Protein AF-A0A849SZV5-F1 (afdb_monomer)

Nearest PDB structures (foldseek):
  3vq4-assembly1_A  TM=4.884E-01  e=1.260E-01  Human immunodeficiency virus 1
  5wtq-assembly1_A  TM=7.697E-01  e=1.472E+00  Homo sapiens
  7u32-assembly1_J  TM=3.290E-01  e=1.336E-01  Visna/maedi virus EV1 KV1772
  7u32-assembly1_A  TM=3.537E-01  e=3.830E-01  Visna/maedi virus EV1 KV1772
  7u32-assembly1_F  TM=3.533E-01  e=3.830E-01  Visna/maedi virus EV1 KV1772

Radius of gyration: 22.4 Å; Cα contacts (8 Å, |Δi|>4): 320; chains: 1; bounding box: 58×36×71 Å

Sequence (225 aa):
MTQNLLFKILTGLKVKISVGEISNMILCHERFEEERQNVREAGISRSDFSQIDDTGARLNGKNGYSIAVCNQFFTDYYTSLSKNREAVLRALAGTELKFAINEIALKYVDDKVNNKAIVGELRKLQSNRLYGPDEFTNEILNAPWARGKITSWIKHIKEGCAIGAFRDNFLGVRSKILICDDAPQFKGILEFLGLCLIHEERHYKKLTPSHPDFIKAVADFRETF

Secondary structure (DSSP, 8-state):
--HHHHHHHHHHTT----HHHHHHHHH--GGGHHHHHHHHHHHHHT-SEEEEEEEEEEETTEEEEEEEEE-SS-EEEEEES--SHHHHHHHHHSS---EE-SHHHHHHHHHHH--HHHHHHHHHT-SS-EE-HHHHIIIIITSTTTTTS-HHHHHHHHHHHHHHHHHTTTTS---SEEEE---GGGTTSSSEEEE-HHHHHHHHHT----SHHHHHHHHHHHHH-

Foldseek 3Di:
DDLVVVVVVCVVVVHDDDSVRSVVVVVPCPVCLVVQVVQVQVQQVVDLEKEKDWDWDADPNAIWIWIWIDDPRDIDIDIGSDDALVSVLCNQLSDAQKFALAPQLLVQLCVQVVDCQLSVVSVVVHDPDIGGPVRCCVVPCCPPSNPPDDPSSSVSSRSSRSLVCVAVQVSHRGHQEYEYLPDPSPPPSHNYYHYDPVNVVVVLVPDDDDDPVVVVVSVVVVVVD

Mean predicted aligned error: 5.39 Å

pLDDT: mean 93.6, std 4.79, range [58.78, 98.25]

Solvent-accessible surface area (backbone atoms only — not comparable to full-atom values): 12662 Å² total; per-residue (Å²): 135,55,71,70,56,52,46,53,54,41,48,72,70,68,46,92,75,53,71,68,56,54,49,52,61,67,68,61,45,75,86,45,48,64,58,52,49,52,45,44,48,56,29,35,76,74,32,64,47,34,38,45,52,75,45,83,38,78,54,95,91,37,73,26,31,41,31,41,35,31,53,101,68,33,76,50,78,35,79,34,77,54,96,45,46,66,49,51,51,30,44,68,45,74,50,86,64,43,31,17,41,39,72,62,10,51,51,46,26,41,75,73,54,68,42,70,68,59,46,49,58,52,56,76,62,50,47,94,59,76,29,50,65,65,55,39,42,60,64,51,52,54,25,86,86,43,42,92,51,62,66,68,44,56,50,39,48,54,50,16,17,32,43,21,19,51,69,70,44,75,52,46,80,72,44,47,30,39,27,23,83,77,52,77,59,65,63,84,62,47,87,37,80,43,61,31,69,73,56,50,50,53,55,64,76,66,62,79,61,86,51,70,70,52,40,50,53,53,49,58,54,63,75,77,108

Structure (mmCIF, N/CA/C/O backbone):
data_AF-A0A849SZV5-F1
#
_entry.id   AF-A0A849SZV5-F1
#
loop_
_atom_site.group_PDB
_atom_site.id
_atom_site.type_symbol
_atom_site.label_atom_id
_atom_site.label_alt_id
_atom_site.label_comp_id
_atom_site.label_asym_id
_atom_site.label_entity_id
_atom_site.label_seq_id
_atom_site.pdbx_PDB_ins_code
_atom_site.Cartn_x
_atom_site.Cartn_y
_atom_site.Cartn_z
_atom_site.occupancy
_atom_site.B_iso_or_equiv
_atom_site.auth_seq_id
_atom_site.auth_comp_id
_atom_site.auth_asym_id
_atom_site.auth_atom_id
_atom_site.pdbx_PDB_model_num
ATOM 1 N N . MET A 1 1 ? -19.084 7.475 15.305 1.00 67.12 1 MET A N 1
ATOM 2 C CA . MET A 1 1 ? -19.851 8.030 16.447 1.00 67.12 1 MET A CA 1
ATOM 3 C C . MET A 1 1 ? -18.960 9.025 17.177 1.00 67.12 1 MET A C 1
ATOM 5 O O . MET A 1 1 ? -17.794 8.713 17.360 1.00 67.12 1 MET A O 1
ATOM 9 N N . THR A 1 2 ? -19.434 10.223 17.527 1.00 86.69 2 THR A N 1
ATOM 10 C CA . THR A 1 2 ? -18.581 11.216 18.211 1.00 86.69 2 THR A CA 1
ATOM 11 C C . THR A 1 2 ? -18.520 10.948 19.716 1.00 86.69 2 THR A C 1
ATOM 13 O O . THR A 1 2 ? -19.473 10.430 20.299 1.00 86.69 2 THR A O 1
ATOM 16 N N . GLN A 1 3 ? -17.426 11.348 20.365 1.00 90.75 3 GLN A N 1
ATOM 17 C CA . GLN A 1 3 ? -17.240 11.218 21.816 1.00 90.75 3 GLN A CA 1
ATOM 18 C C . GLN A 1 3 ? -18.372 11.886 22.616 1.00 90.75 3 GLN A C 1
ATOM 20 O O . GLN A 1 3 ? -18.881 11.318 23.578 1.00 90.75 3 GLN A O 1
ATOM 25 N N . ASN A 1 4 ? -18.840 13.054 22.164 1.00 92.38 4 ASN A N 1
ATOM 26 C CA . ASN A 1 4 ? -19.967 13.758 22.780 1.00 92.38 4 ASN A CA 1
ATOM 27 C C . ASN A 1 4 ? -21.289 12.991 22.652 1.00 92.38 4 ASN A C 1
ATOM 29 O O . ASN A 1 4 ? -22.125 13.059 23.551 1.00 92.38 4 ASN A O 1
ATOM 33 N N . LEU A 1 5 ? -21.498 12.268 21.547 1.00 94.69 5 LEU A N 1
ATOM 34 C CA . LEU A 1 5 ? -22.686 11.433 21.382 1.00 94.69 5 LEU A CA 1
ATOM 35 C C . LEU A 1 5 ? -22.635 10.220 22.320 1.00 94.69 5 LEU A C 1
ATOM 37 O O . LEU A 1 5 ? -23.623 9.950 22.996 1.00 94.69 5 LEU A O 1
ATOM 41 N N . LEU A 1 6 ? -21.478 9.559 22.435 1.00 95.50 6 LEU A N 1
ATOM 42 C CA . LEU A 1 6 ? -21.267 8.478 23.407 1.00 95.50 6 LEU A CA 1
ATOM 43 C C . LEU A 1 6 ? -21.522 8.952 24.841 1.00 95.50 6 LEU A C 1
ATOM 45 O O . LEU A 1 6 ? -22.264 8.309 25.577 1.00 95.50 6 LEU A O 1
ATOM 49 N N . PHE A 1 7 ? -20.980 10.113 25.215 1.00 96.69 7 PHE A N 1
ATOM 50 C CA . PHE A 1 7 ? -21.201 10.704 26.533 1.00 96.69 7 PHE A CA 1
ATOM 51 C C . PHE A 1 7 ? -22.690 10.933 26.821 1.00 96.69 7 PHE A C 1
ATOM 53 O O . PHE A 1 7 ? -23.177 10.541 27.882 1.00 96.69 7 PHE A O 1
ATOM 60 N N . LYS A 1 8 ? -23.438 11.503 25.865 1.00 96.88 8 LYS A N 1
ATOM 61 C CA . LYS A 1 8 ? -24.890 11.715 25.992 1.00 96.88 8 LYS A CA 1
ATOM 62 C C . LYS A 1 8 ? -25.656 10.404 26.170 1.00 96.88 8 LYS A C 1
ATOM 64 O O . LYS A 1 8 ? -26.526 10.330 27.031 1.00 96.88 8 LYS A O 1
ATOM 69 N N . ILE A 1 9 ? -25.327 9.375 25.387 1.00 97.06 9 ILE A N 1
ATOM 70 C CA . ILE A 1 9 ? -25.971 8.057 25.489 1.00 97.06 9 ILE A CA 1
ATOM 71 C C . ILE A 1 9 ? -25.707 7.444 26.871 1.00 97.06 9 ILE A C 1
ATOM 73 O O . ILE A 1 9 ? -26.645 7.068 27.568 1.00 97.06 9 ILE A O 1
ATOM 77 N N . LEU A 1 10 ? -24.443 7.393 27.299 1.00 97.00 10 LEU A N 1
ATOM 78 C CA . LEU A 1 10 ? -24.047 6.744 28.552 1.00 97.00 10 LEU A CA 1
ATOM 79 C C . LEU A 1 10 ? -24.627 7.451 29.784 1.00 97.00 10 LEU A C 1
ATOM 81 O O . LEU A 1 10 ? -25.183 6.804 30.671 1.00 97.00 10 LEU A O 1
ATOM 85 N N . THR A 1 11 ? -24.567 8.782 29.818 1.00 97.12 11 THR A N 1
ATOM 86 C CA . THR A 1 11 ? -25.164 9.571 30.909 1.00 97.12 11 THR A CA 1
ATOM 87 C C . THR A 1 11 ? -26.691 9.488 30.922 1.00 97.12 11 THR A C 1
ATOM 89 O O . THR A 1 11 ? -27.278 9.400 32.000 1.00 97.12 11 THR A O 1
ATOM 92 N N . GLY A 1 12 ? -27.341 9.420 29.752 1.00 97.56 12 GLY A N 1
ATOM 93 C CA . GLY A 1 12 ? -28.778 9.146 29.636 1.00 97.56 12 GLY A CA 1
ATOM 94 C C . GLY A 1 12 ? -29.178 7.785 30.217 1.00 97.56 12 GLY A C 1
ATOM 95 O O . GLY A 1 12 ? -30.229 7.660 30.841 1.00 97.56 12 GLY A O 1
ATOM 96 N N . LEU A 1 13 ? -28.293 6.790 30.111 1.00 98.00 13 LEU A N 1
ATOM 97 C CA . LEU A 1 13 ? -28.418 5.476 30.756 1.00 98.00 13 LEU A CA 1
ATOM 98 C C . LEU A 1 13 ? -27.977 5.468 32.234 1.00 98.00 13 LEU A C 1
ATOM 100 O O . LEU A 1 13 ? -27.853 4.404 32.834 1.00 98.00 13 LEU A O 1
ATOM 104 N N . LYS A 1 14 ? -27.753 6.642 32.841 1.00 97.75 14 LYS A N 1
ATOM 105 C CA . LYS A 1 14 ? -27.299 6.826 34.233 1.00 97.75 14 LYS A CA 1
ATOM 106 C C . LYS A 1 14 ? -25.911 6.238 34.535 1.00 97.75 14 LYS A C 1
ATOM 108 O O . LYS A 1 14 ? -25.565 6.053 35.703 1.00 97.75 14 LYS A O 1
ATOM 113 N N . VAL A 1 15 ? -25.086 5.995 33.514 1.00 97.94 15 VAL A N 1
ATOM 114 C CA . VAL A 1 15 ? -23.682 5.597 33.689 1.00 97.94 15 VAL A CA 1
ATOM 115 C C . VAL A 1 15 ? -22.868 6.820 34.116 1.00 97.94 15 VAL A C 1
ATOM 117 O O . VAL A 1 15 ? -22.842 7.840 33.424 1.00 97.94 15 VAL A O 1
ATOM 120 N N . LYS A 1 16 ? -22.182 6.725 35.261 1.00 97.38 16 LYS A N 1
ATOM 121 C CA . LYS A 1 16 ? -21.249 7.759 35.730 1.00 97.38 16 LYS A CA 1
ATOM 122 C C . LYS A 1 16 ? -19.922 7.611 34.991 1.00 97.38 16 LYS A C 1
ATOM 124 O O . LYS A 1 16 ? -19.109 6.768 35.352 1.00 97.38 16 LYS A O 1
ATOM 129 N N . ILE A 1 17 ? -19.712 8.424 33.962 1.00 96.94 17 ILE A N 1
ATOM 130 C CA . ILE A 1 17 ? -18.492 8.412 33.150 1.00 96.94 17 ILE A CA 1
ATOM 131 C C . ILE A 1 17 ? -18.114 9.838 32.750 1.00 96.94 17 ILE A C 1
ATOM 133 O O . ILE A 1 17 ? -18.989 10.688 32.592 1.00 96.94 17 ILE A O 1
ATOM 137 N N . SER A 1 18 ? -16.820 10.117 32.601 1.00 95.38 18 SER A N 1
ATOM 138 C CA . SER A 1 18 ? -16.336 11.403 32.095 1.00 95.38 18 SER A CA 1
ATOM 139 C C . SER A 1 18 ? -16.060 11.330 30.591 1.00 95.38 18 SER A C 1
ATOM 141 O O . SER A 1 18 ? -15.844 10.259 30.027 1.00 95.38 18 SER A O 1
ATOM 143 N N . VAL A 1 19 ? -16.015 12.486 29.929 1.00 94.31 19 VAL A N 1
ATOM 144 C CA . VAL A 1 19 ? -15.585 12.573 28.525 1.00 94.31 19 VAL A CA 1
ATOM 145 C C . VAL A 1 19 ? -14.153 12.042 28.367 1.00 94.31 19 VAL A C 1
ATOM 147 O O . VAL A 1 19 ? -13.887 11.294 27.429 1.00 94.31 19 VAL A O 1
ATOM 150 N N . GLY A 1 20 ? -13.251 12.353 29.306 1.00 94.44 20 GLY A N 1
ATOM 151 C CA . GLY A 1 20 ? -11.870 11.854 29.298 1.00 94.44 20 GLY A CA 1
ATOM 152 C C . GLY A 1 20 ? -11.785 10.330 29.378 1.00 94.44 20 GLY A C 1
ATOM 153 O O . GLY A 1 20 ? -11.039 9.723 28.618 1.00 94.44 20 GLY A O 1
ATOM 154 N N . GLU A 1 21 ? -12.621 9.706 30.206 1.00 94.62 21 GLU A N 1
ATOM 155 C CA . GLU A 1 21 ? -12.659 8.248 30.329 1.00 94.62 21 GLU A CA 1
ATOM 156 C C . GLU A 1 21 ? -13.140 7.574 29.039 1.00 94.62 21 GLU A C 1
ATOM 158 O O . GLU A 1 21 ? -12.537 6.610 28.578 1.00 94.62 21 GLU A O 1
ATOM 163 N N . ILE A 1 22 ? -14.153 8.142 28.374 1.00 94.50 22 ILE A N 1
ATOM 164 C CA . ILE A 1 22 ? -14.576 7.680 27.041 1.00 94.50 22 ILE A CA 1
ATOM 165 C C . ILE A 1 22 ? -13.416 7.780 26.041 1.00 94.50 22 ILE A C 1
ATOM 167 O O . ILE A 1 22 ? -13.230 6.876 25.231 1.00 94.50 22 ILE A O 1
ATOM 171 N N . SER A 1 23 ? -12.623 8.857 26.097 1.00 92.81 23 SER A N 1
ATOM 172 C CA . SER A 1 23 ? -11.437 9.004 25.244 1.00 92.81 23 SER A CA 1
ATOM 173 C C . SER A 1 23 ? -10.446 7.870 25.475 1.00 92.81 23 SER A C 1
ATOM 175 O O . SER A 1 23 ? -10.004 7.247 24.516 1.00 92.81 23 SER A O 1
ATOM 177 N N . ASN A 1 24 ? -10.119 7.591 26.738 1.00 91.69 24 ASN A N 1
ATOM 178 C CA . ASN A 1 24 ? -9.168 6.545 27.108 1.00 91.69 24 ASN A CA 1
ATOM 179 C C . ASN A 1 24 ? -9.652 5.166 26.646 1.00 91.69 24 ASN A C 1
ATOM 181 O O . ASN A 1 24 ? -8.875 4.403 26.080 1.00 91.69 24 ASN A O 1
ATOM 185 N N . MET A 1 25 ? -10.946 4.876 26.805 1.00 90.75 25 MET A N 1
ATOM 186 C CA . MET A 1 25 ? -11.548 3.626 26.334 1.00 90.75 25 MET A CA 1
ATOM 187 C C . MET A 1 25 ? -11.474 3.470 24.809 1.00 90.75 25 MET A C 1
ATOM 189 O O . MET A 1 25 ? -11.188 2.378 24.329 1.00 90.75 25 MET A O 1
ATOM 193 N N . ILE A 1 26 ? -11.723 4.542 24.046 1.00 88.94 26 ILE A N 1
ATOM 194 C CA . ILE A 1 26 ? -11.648 4.518 22.573 1.00 88.94 26 ILE A CA 1
ATOM 195 C C . ILE A 1 26 ? -10.199 4.376 22.095 1.00 88.94 26 ILE A C 1
ATOM 197 O O . ILE A 1 26 ? -9.943 3.683 21.114 1.00 88.94 26 ILE A O 1
ATOM 201 N N . LEU A 1 27 ? -9.257 5.035 22.773 1.00 87.38 27 LEU A N 1
ATOM 202 C CA . LEU A 1 27 ? -7.838 5.008 22.418 1.00 87.38 27 LEU A CA 1
ATOM 203 C C . LEU A 1 27 ? -7.127 3.723 22.867 1.00 87.38 27 LEU A C 1
ATOM 205 O O . LEU A 1 27 ? -6.027 3.454 22.399 1.00 87.38 27 LEU A O 1
ATOM 209 N N . CYS A 1 28 ? -7.741 2.904 23.724 1.00 85.44 28 CYS A N 1
ATOM 210 C CA . CYS A 1 28 ? -7.224 1.592 24.118 1.00 85.44 28 CYS A CA 1
ATOM 211 C C . CYS A 1 28 ? -7.452 0.548 23.004 1.00 85.44 28 CYS A C 1
ATOM 213 O O . CYS A 1 28 ? -8.257 -0.377 23.138 1.00 85.44 28 CYS A O 1
ATOM 215 N N . HIS A 1 29 ? -6.763 0.726 21.872 1.00 81.94 29 HIS A N 1
ATOM 216 C CA . HIS A 1 29 ? -6.902 -0.128 20.688 1.00 81.94 29 HIS A CA 1
ATOM 217 C C . HIS A 1 29 ? -5.957 -1.337 20.681 1.00 81.94 29 HIS A C 1
ATOM 219 O O . HIS A 1 29 ? -6.219 -2.288 19.955 1.00 81.94 29 HIS A O 1
ATOM 225 N N . GLU A 1 30 ? -4.912 -1.350 21.517 1.00 85.25 30 GLU A N 1
ATOM 226 C CA . GLU A 1 30 ? -3.881 -2.405 21.539 1.00 85.25 30 GLU A CA 1
ATOM 227 C C . GLU A 1 30 ? -4.469 -3.818 21.670 1.00 85.25 30 GLU A C 1
ATOM 229 O O . GLU A 1 30 ? -4.035 -4.743 20.988 1.00 85.25 30 GLU A O 1
ATOM 234 N N . ARG A 1 31 ? -5.528 -3.977 22.474 1.00 86.81 31 ARG A N 1
ATOM 235 C CA . ARG A 1 31 ? -6.225 -5.262 22.657 1.00 86.81 31 ARG A CA 1
ATOM 236 C C . ARG A 1 31 ? -6.954 -5.773 21.409 1.00 86.81 31 ARG A C 1
ATOM 238 O O . ARG A 1 31 ? -7.329 -6.937 21.373 1.00 86.81 31 ARG A O 1
ATOM 245 N N . PHE A 1 32 ? -7.207 -4.903 20.433 1.00 89.12 32 PHE A N 1
ATOM 246 C CA . PHE A 1 32 ? -7.901 -5.229 19.188 1.00 89.12 32 PHE A CA 1
ATOM 247 C C . PHE A 1 32 ? -6.941 -5.400 18.009 1.00 89.12 32 PHE A C 1
ATOM 249 O O . PHE A 1 32 ? -7.398 -5.738 16.924 1.00 89.12 32 PHE A O 1
ATOM 256 N N . GLU A 1 33 ? -5.632 -5.182 18.178 1.00 89.62 33 GLU A N 1
ATOM 257 C CA . GLU A 1 33 ? -4.678 -5.303 17.066 1.00 89.62 33 GLU A CA 1
ATOM 258 C C . GLU A 1 33 ? -4.593 -6.735 16.532 1.00 89.62 33 GLU A C 1
ATOM 260 O O . GLU A 1 33 ? -4.593 -6.941 15.319 1.00 89.62 33 GLU A O 1
ATOM 265 N N . GLU A 1 34 ? -4.597 -7.730 17.422 1.00 92.00 34 GLU A N 1
ATOM 266 C CA . GLU A 1 34 ? -4.615 -9.141 17.026 1.00 92.00 34 GLU A CA 1
ATOM 267 C C . GLU A 1 34 ? -5.919 -9.500 16.297 1.00 92.00 34 GLU A C 1
ATOM 269 O O . GLU A 1 34 ? -5.891 -10.113 15.233 1.00 92.00 34 GLU A O 1
ATOM 274 N N . GLU A 1 35 ? -7.071 -9.060 16.816 1.00 93.62 35 GLU A N 1
ATOM 275 C CA . GLU A 1 35 ? -8.370 -9.272 16.165 1.00 93.62 35 GLU A CA 1
ATOM 276 C C . GLU A 1 35 ? -8.425 -8.593 14.789 1.00 93.62 35 GLU A C 1
ATOM 278 O O . GLU A 1 35 ? -8.838 -9.213 13.807 1.00 93.62 35 GLU A O 1
ATOM 283 N N . ARG A 1 36 ? -7.947 -7.346 14.694 1.00 92.69 36 ARG A N 1
ATOM 284 C CA . ARG A 1 36 ? -7.852 -6.578 13.447 1.00 92.69 36 ARG A CA 1
ATOM 285 C C . ARG A 1 36 ? -7.013 -7.323 12.412 1.00 92.69 36 ARG A C 1
ATOM 287 O O . ARG A 1 36 ? -7.453 -7.463 11.270 1.00 92.69 36 ARG A O 1
ATOM 294 N N . GLN A 1 37 ? -5.848 -7.834 12.810 1.00 93.44 37 GLN A N 1
ATOM 295 C CA . GLN A 1 37 ? -4.973 -8.599 11.925 1.00 93.44 37 GLN A CA 1
ATOM 296 C C . GLN A 1 37 ? -5.622 -9.922 11.497 1.00 93.44 37 GLN A C 1
ATOM 298 O O . GLN A 1 37 ? -5.648 -10.223 10.306 1.00 93.44 37 GLN A O 1
ATOM 303 N N . ASN A 1 38 ? -6.231 -10.665 12.423 1.00 94.50 38 ASN A N 1
ATOM 304 C CA . ASN A 1 38 ? -6.902 -11.933 12.123 1.00 94.50 38 ASN A CA 1
ATOM 305 C C . ASN A 1 38 ? -8.072 -11.754 11.142 1.00 94.50 38 ASN A C 1
ATOM 307 O O . ASN A 1 38 ? -8.201 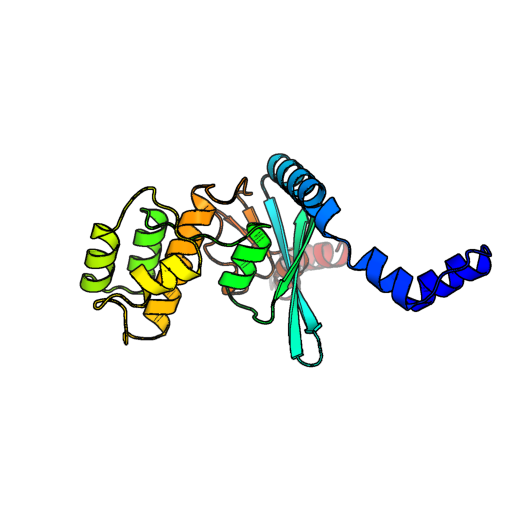-12.511 10.177 1.00 94.50 38 ASN A O 1
ATOM 311 N N . VAL A 1 39 ? -8.912 -10.731 11.344 1.00 95.38 39 VAL A N 1
ATOM 312 C CA . VAL A 1 39 ? -10.022 -10.400 10.434 1.00 95.38 39 VAL A CA 1
ATOM 313 C C . VAL A 1 39 ? -9.492 -10.010 9.056 1.00 95.38 39 VAL A C 1
ATOM 315 O O . VAL A 1 39 ? -10.019 -10.466 8.039 1.00 95.38 39 VAL A O 1
ATOM 318 N N . ARG A 1 40 ? -8.428 -9.202 9.008 1.00 95.44 40 ARG A N 1
ATOM 319 C CA . ARG A 1 40 ? -7.778 -8.796 7.761 1.00 95.44 40 ARG A CA 1
ATOM 320 C C . ARG A 1 40 ? -7.227 -9.998 6.996 1.00 95.44 40 ARG A C 1
ATOM 322 O O . ARG A 1 40 ? -7.531 -10.153 5.816 1.00 95.44 40 ARG A O 1
ATOM 329 N N . GLU A 1 41 ? -6.449 -10.859 7.643 1.00 95.06 41 GLU A N 1
ATOM 330 C CA . GLU A 1 41 ? -5.853 -12.039 7.009 1.00 95.06 41 GLU A CA 1
ATOM 331 C C . GLU A 1 41 ? -6.917 -13.021 6.512 1.00 95.06 41 GLU A C 1
ATOM 333 O O . GLU A 1 41 ? -6.848 -13.490 5.370 1.00 95.06 41 GLU A O 1
ATOM 338 N N . ALA A 1 42 ? -7.944 -13.284 7.325 1.00 96.19 42 ALA A N 1
ATOM 339 C CA . ALA A 1 42 ? -9.073 -14.117 6.929 1.00 96.19 42 ALA A CA 1
ATOM 340 C C . ALA A 1 42 ? -9.827 -13.510 5.736 1.00 96.19 42 ALA A C 1
ATOM 342 O O . ALA A 1 42 ? -10.154 -14.218 4.782 1.00 96.19 42 ALA A O 1
ATOM 343 N N . GLY A 1 43 ? -10.066 -12.197 5.758 1.00 96.62 43 GLY A N 1
ATOM 344 C CA . GLY A 1 43 ? -10.764 -11.485 4.695 1.00 96.62 43 GLY A CA 1
ATOM 345 C C . GLY A 1 43 ? -9.981 -11.438 3.383 1.00 96.62 43 GLY A C 1
ATOM 346 O O . GLY A 1 43 ? -10.563 -11.652 2.318 1.00 96.62 43 GLY A O 1
ATOM 347 N N . ILE A 1 44 ? -8.664 -11.219 3.434 1.00 96.06 44 ILE A N 1
ATOM 348 C CA . ILE A 1 44 ? -7.781 -11.282 2.259 1.00 96.06 44 ILE A CA 1
ATOM 349 C C . ILE A 1 44 ? -7.749 -12.707 1.696 1.00 96.06 44 ILE A C 1
ATOM 351 O O . ILE A 1 44 ? -7.909 -12.889 0.496 1.00 96.06 44 ILE A O 1
ATOM 355 N N . SER A 1 45 ? -7.629 -13.729 2.544 1.00 95.12 45 SER A N 1
ATOM 356 C CA . SER A 1 45 ? -7.553 -15.132 2.101 1.00 95.12 45 SER A CA 1
ATOM 357 C C . SER A 1 45 ? -8.833 -15.639 1.422 1.00 95.12 45 SER A C 1
ATOM 359 O O . SER A 1 45 ? -8.815 -16.663 0.742 1.00 95.12 45 SER A O 1
ATOM 361 N N . ARG A 1 46 ? -9.961 -14.944 1.608 1.00 96.12 46 ARG A N 1
ATOM 362 C CA . ARG A 1 46 ? -11.268 -15.291 1.032 1.00 96.12 46 ARG A CA 1
ATOM 363 C C . ARG A 1 46 ? -11.578 -14.564 -0.281 1.00 96.12 46 ARG A C 1
ATOM 365 O O . ARG A 1 46 ? -12.619 -14.840 -0.873 1.00 96.12 46 ARG A O 1
ATOM 372 N N . SER A 1 47 ? -10.726 -13.643 -0.733 1.00 94.56 47 SER A N 1
ATOM 373 C CA . SER A 1 47 ? -10.955 -12.832 -1.933 1.00 94.56 47 SER A CA 1
ATOM 374 C C . SER A 1 47 ? -9.670 -12.647 -2.735 1.00 94.56 47 SER A C 1
ATOM 376 O O . SER A 1 47 ? -8.644 -12.250 -2.196 1.00 94.56 47 SER A O 1
ATOM 378 N N . ASP A 1 48 ? -9.733 -12.819 -4.055 1.00 94.19 48 ASP A N 1
ATOM 379 C CA . ASP A 1 48 ? -8.586 -12.537 -4.930 1.00 94.19 48 ASP A CA 1
ATOM 380 C C . ASP A 1 48 ? -8.287 -11.034 -5.075 1.00 94.19 48 ASP A C 1
ATOM 382 O O . ASP A 1 48 ? -7.220 -10.665 -5.579 1.00 94.19 48 ASP A O 1
ATOM 386 N N . PHE A 1 49 ? -9.202 -10.165 -4.630 1.00 96.81 49 PHE A N 1
ATOM 387 C CA . PHE A 1 49 ? -9.061 -8.716 -4.723 1.00 96.81 49 PHE A CA 1
ATOM 388 C C . PHE A 1 49 ? -9.178 -7.999 -3.376 1.00 96.81 49 PHE A C 1
ATOM 390 O O . PHE A 1 49 ? -9.900 -8.421 -2.464 1.00 96.81 49 PHE A O 1
ATOM 397 N N . SER A 1 50 ? -8.508 -6.851 -3.313 1.00 97.12 50 SER A N 1
ATOM 398 C CA . SER A 1 50 ? -8.719 -5.807 -2.313 1.00 97.12 50 SER A CA 1
ATOM 399 C C . SER A 1 50 ? -8.989 -4.488 -3.022 1.00 97.12 50 SER A C 1
ATOM 401 O O . SER A 1 50 ? -8.365 -4.180 -4.038 1.00 97.12 50 SER A O 1
ATOM 403 N N . GLN A 1 51 ? -9.916 -3.705 -2.488 1.00 97.50 51 GLN A N 1
ATOM 404 C CA . GLN A 1 51 ? -10.125 -2.323 -2.887 1.00 97.50 51 GLN A CA 1
ATOM 405 C C . GLN A 1 51 ? -9.310 -1.408 -1.980 1.00 97.50 51 GLN A C 1
ATOM 407 O O . GLN A 1 51 ? -9.125 -1.705 -0.797 1.00 97.50 51 GLN A O 1
ATOM 412 N N . ILE A 1 52 ? -8.821 -0.310 -2.540 1.00 97.25 52 ILE A N 1
ATOM 413 C CA . ILE A 1 52 ? -8.147 0.743 -1.795 1.00 97.25 52 ILE A CA 1
ATOM 414 C C . ILE A 1 52 ? -8.647 2.104 -2.260 1.00 97.25 52 ILE A C 1
ATOM 416 O O . ILE A 1 52 ? -8.777 2.354 -3.459 1.00 97.25 52 ILE A O 1
ATOM 420 N N . ASP A 1 53 ? -8.906 2.977 -1.297 1.00 95.44 53 ASP A N 1
ATOM 421 C CA . ASP A 1 53 ? -9.235 4.375 -1.543 1.00 95.44 53 ASP A CA 1
ATOM 422 C C . ASP A 1 53 ? -8.606 5.250 -0.459 1.00 95.44 53 ASP A C 1
ATOM 424 O O . ASP A 1 53 ? -8.343 4.786 0.656 1.00 95.44 53 ASP A O 1
ATOM 428 N N . ASP A 1 54 ? -8.338 6.512 -0.779 1.00 93.25 54 ASP A N 1
ATOM 429 C CA . ASP A 1 54 ? -7.788 7.466 0.175 1.00 93.25 54 ASP A CA 1
ATOM 430 C C . ASP A 1 54 ? -8.570 8.778 0.187 1.00 93.25 54 ASP A C 1
ATOM 432 O O . ASP A 1 54 ? -8.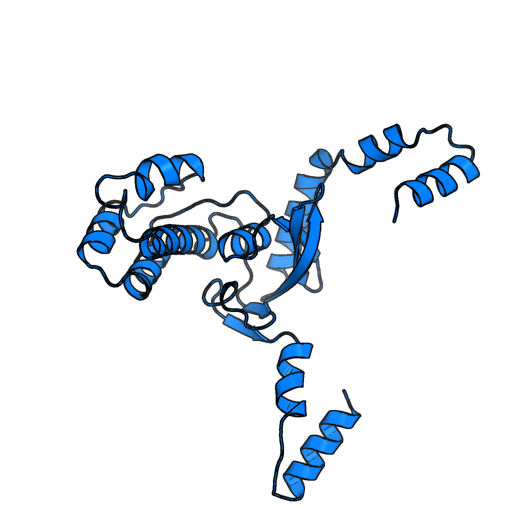898 9.354 -0.848 1.00 93.25 54 ASP A O 1
ATOM 436 N N . THR A 1 55 ? -8.847 9.273 1.391 1.00 92.56 55 THR A N 1
ATOM 437 C CA . THR A 1 55 ? -9.536 10.545 1.608 1.00 92.56 55 THR A CA 1
ATOM 438 C C . THR A 1 55 ? -8.712 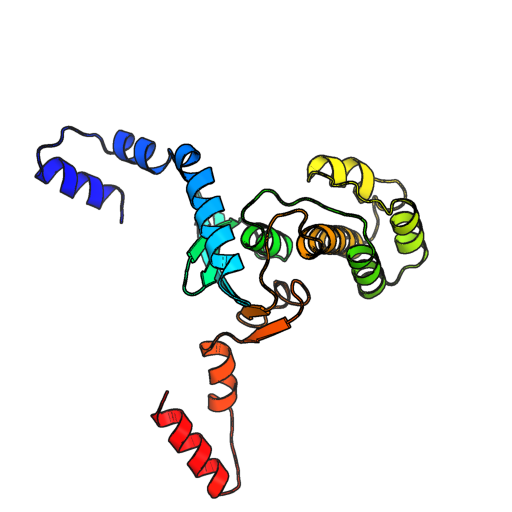11.468 2.497 1.00 92.56 55 THR A C 1
ATOM 440 O O . THR A 1 55 ? -7.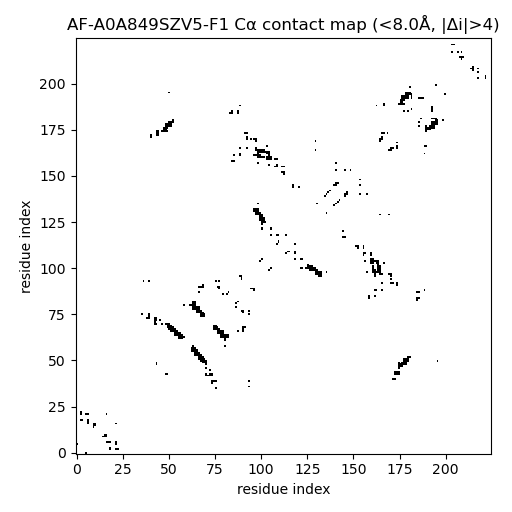963 11.023 3.372 1.00 92.56 55 THR A O 1
ATOM 443 N N . GLY A 1 56 ? -8.834 12.776 2.273 1.00 94.19 56 GLY A N 1
ATOM 444 C CA . GLY A 1 56 ? -8.158 13.783 3.084 1.00 94.19 56 GLY A CA 1
ATOM 445 C C . GLY A 1 56 ? -8.688 13.806 4.520 1.00 94.19 56 GLY A C 1
ATOM 446 O O . GLY A 1 56 ? -9.892 13.772 4.755 1.00 94.19 56 GLY A O 1
ATOM 447 N N . ALA A 1 57 ? -7.779 13.923 5.485 1.00 91.75 57 ALA A N 1
ATOM 448 C CA . ALA A 1 57 ? -8.081 14.020 6.909 1.00 91.75 57 ALA A CA 1
ATOM 449 C C . ALA A 1 57 ? -7.278 15.152 7.573 1.00 91.75 57 ALA A C 1
ATOM 451 O O . ALA A 1 57 ? -6.267 15.629 7.048 1.00 91.75 57 ALA A O 1
ATOM 452 N N . ARG A 1 58 ? -7.717 15.592 8.758 1.00 92.19 58 ARG A N 1
ATOM 453 C CA . ARG A 1 58 ? -6.980 16.545 9.602 1.00 92.19 58 ARG A CA 1
ATOM 454 C C . ARG A 1 58 ? -6.532 15.841 10.875 1.00 92.19 58 ARG A C 1
ATOM 456 O O . ARG A 1 58 ? -7.362 15.389 11.654 1.00 92.19 58 ARG A O 1
ATOM 463 N N . LEU A 1 59 ? -5.222 15.780 11.086 1.00 88.19 59 LEU A N 1
ATOM 464 C CA . LEU A 1 59 ? -4.591 15.086 12.209 1.00 88.19 59 LEU A CA 1
ATOM 465 C C . LEU A 1 59 ? -3.806 16.104 13.021 1.00 88.19 59 LEU A C 1
ATOM 467 O O . LEU A 1 59 ? -2.791 16.616 12.550 1.00 88.19 59 LEU A O 1
ATOM 471 N N . ASN A 1 60 ? -4.302 16.452 14.208 1.00 87.31 60 ASN A N 1
ATOM 472 C CA . ASN A 1 60 ? -3.691 17.461 15.082 1.00 87.31 60 ASN A CA 1
ATOM 473 C C . ASN A 1 60 ? -3.304 18.753 14.333 1.00 87.31 60 ASN A C 1
ATOM 475 O O . ASN A 1 60 ? -2.192 19.261 14.451 1.00 87.31 60 ASN A O 1
ATOM 479 N N . GLY A 1 61 ? -4.212 19.258 13.492 1.00 91.56 61 GLY A N 1
ATOM 480 C CA . GLY A 1 61 ? -3.990 20.486 12.723 1.00 91.56 61 GLY A CA 1
ATOM 481 C C . GLY A 1 61 ? -3.077 20.343 11.496 1.00 91.56 61 GLY A C 1
ATOM 482 O O . GLY A 1 61 ? -2.817 21.342 10.821 1.00 91.56 61 GLY A O 1
ATOM 483 N N . LYS A 1 62 ? -2.629 19.131 11.155 1.00 94.44 62 LYS A N 1
ATOM 484 C CA . LYS A 1 62 ? -1.886 18.833 9.922 1.00 94.44 62 LYS A CA 1
ATOM 485 C C . LYS A 1 62 ? -2.785 18.147 8.900 1.00 94.44 62 LYS A C 1
ATOM 487 O O . LYS A 1 62 ? -3.708 17.419 9.262 1.00 94.44 62 LYS A O 1
ATOM 492 N N . ASN A 1 63 ? -2.518 18.397 7.621 1.00 95.31 63 ASN A N 1
ATOM 493 C CA . ASN A 1 63 ? -3.158 17.647 6.544 1.00 95.31 63 ASN A CA 1
ATOM 494 C C . ASN A 1 63 ? -2.607 16.220 6.550 1.00 95.31 63 ASN A C 1
ATOM 496 O O . ASN A 1 63 ? -1.395 16.024 6.626 1.00 95.31 63 ASN A O 1
ATOM 500 N N . GLY A 1 64 ? -3.505 15.250 6.481 1.00 95.38 64 GLY A N 1
ATOM 501 C CA . GLY A 1 64 ? -3.193 13.837 6.372 1.00 95.38 64 GLY A CA 1
ATOM 502 C C . GLY A 1 64 ? -4.199 13.140 5.471 1.00 95.38 64 GLY A C 1
ATOM 503 O O . GLY A 1 64 ? -5.031 13.780 4.827 1.00 95.38 64 GLY A O 1
ATOM 504 N N . TYR A 1 65 ? -4.104 11.823 5.439 1.00 95.62 65 TYR A N 1
ATOM 505 C CA . TYR A 1 65 ? -4.894 10.956 4.586 1.00 95.62 65 TYR A CA 1
ATOM 506 C C . TYR A 1 65 ? -5.320 9.741 5.396 1.00 95.62 65 TYR A C 1
ATOM 508 O O . TYR A 1 65 ? -4.496 9.139 6.090 1.00 95.62 65 TYR A O 1
ATOM 516 N N . SER A 1 66 ? -6.593 9.387 5.298 1.00 95.50 66 SER A N 1
ATOM 517 C CA . SER A 1 66 ? -7.114 8.110 5.767 1.00 95.50 66 SER A CA 1
ATOM 518 C C . SER A 1 66 ? -7.296 7.212 4.553 1.00 95.50 66 SER A C 1
ATOM 520 O O . SER A 1 66 ? -8.012 7.560 3.618 1.00 95.50 66 SER A O 1
ATOM 522 N N . ILE A 1 67 ? -6.601 6.083 4.565 1.00 96.62 67 ILE A N 1
ATOM 523 C CA . ILE A 1 67 ? -6.563 5.088 3.501 1.00 96.62 67 ILE A CA 1
ATOM 524 C C . ILE A 1 67 ? -7.400 3.903 3.970 1.00 96.62 67 ILE A C 1
ATOM 526 O O . ILE A 1 67 ? -7.089 3.307 5.001 1.00 96.62 67 ILE A O 1
ATOM 530 N N . ALA A 1 68 ? -8.458 3.578 3.237 1.00 96.69 68 ALA A N 1
ATOM 531 C CA . ALA A 1 68 ? -9.287 2.409 3.492 1.00 96.69 68 ALA A CA 1
ATOM 532 C C . ALA A 1 68 ? -8.828 1.261 2.592 1.00 96.69 68 ALA A C 1
ATOM 534 O O . ALA A 1 68 ? -8.675 1.450 1.387 1.00 96.69 68 ALA A O 1
ATOM 535 N N . VAL A 1 69 ? -8.628 0.078 3.169 1.00 97.31 69 VAL A N 1
ATOM 536 C CA . VAL A 1 69 ? -8.410 -1.169 2.429 1.00 97.31 69 VAL A CA 1
ATOM 537 C C . VAL A 1 69 ? -9.518 -2.134 2.796 1.00 97.31 69 VAL A C 1
ATOM 539 O O . VAL A 1 69 ? -9.732 -2.403 3.977 1.00 97.31 69 VAL A O 1
ATOM 542 N N . CYS A 1 70 ? -10.230 -2.654 1.803 1.00 97.12 70 CYS A N 1
ATOM 543 C CA . CYS A 1 70 ? -11.387 -3.497 2.067 1.00 97.12 70 CYS A CA 1
ATOM 544 C C . CYS A 1 70 ? -11.651 -4.545 0.991 1.00 97.12 70 CYS A C 1
ATOM 546 O O . CYS A 1 70 ? -11.112 -4.516 -0.117 1.00 97.12 70 CYS A O 1
ATOM 548 N N . ASN A 1 71 ? -12.521 -5.484 1.335 1.00 96.56 71 ASN A N 1
ATOM 549 C CA . ASN A 1 71 ? -13.281 -6.303 0.403 1.00 96.56 71 ASN A CA 1
ATOM 550 C C . ASN A 1 71 ? -14.623 -6.672 1.065 1.00 96.56 71 ASN A C 1
ATOM 552 O O . ASN A 1 71 ? -15.009 -6.079 2.068 1.00 96.56 71 ASN A O 1
ATOM 556 N N . GLN A 1 72 ? -15.346 -7.652 0.525 1.00 95.50 72 GLN A N 1
ATOM 557 C CA . GLN A 1 72 ? -16.642 -8.072 1.077 1.00 95.50 72 GLN A CA 1
ATOM 558 C C . GLN A 1 72 ? -16.585 -8.646 2.511 1.00 95.50 72 GLN A C 1
ATOM 560 O O . GLN A 1 72 ? -17.626 -8.790 3.144 1.00 95.50 72 GLN A O 1
ATOM 565 N N . PHE A 1 73 ? -15.397 -8.990 3.018 1.00 96.88 73 PHE A N 1
ATOM 566 C CA . PHE A 1 73 ? -15.203 -9.661 4.306 1.00 96.88 73 PHE A CA 1
ATOM 567 C C . PHE A 1 73 ? -14.526 -8.794 5.368 1.00 96.88 73 PHE A C 1
ATOM 569 O O . PHE A 1 73 ? -14.610 -9.126 6.547 1.00 96.88 73 PHE A O 1
ATOM 576 N N . PHE A 1 74 ? -13.842 -7.714 4.984 1.00 96.06 74 PHE A N 1
ATOM 577 C CA . PHE A 1 74 ? -13.180 -6.830 5.940 1.00 96.06 74 PHE A CA 1
ATOM 578 C C . PHE A 1 74 ? -13.051 -5.402 5.416 1.00 96.06 74 PHE A C 1
ATOM 580 O O . PHE A 1 74 ? -13.008 -5.167 4.209 1.00 96.06 74 PHE A O 1
ATOM 587 N N . THR A 1 75 ? -12.886 -4.475 6.355 1.00 96.31 75 THR A N 1
ATOM 588 C CA . THR A 1 75 ? -12.430 -3.111 6.098 1.00 96.31 75 THR A CA 1
ATOM 589 C C . THR A 1 75 ? -11.431 -2.736 7.177 1.00 96.31 75 THR A C 1
ATOM 591 O O . THR A 1 75 ? -11.717 -2.883 8.363 1.00 96.31 75 THR A O 1
ATOM 594 N N . ASP A 1 76 ? -10.278 -2.231 6.766 1.00 95.38 76 ASP A N 1
ATOM 595 C CA . ASP A 1 76 ? -9.226 -1.746 7.648 1.00 95.38 76 ASP A CA 1
ATOM 596 C C . ASP A 1 76 ? -8.794 -0.345 7.207 1.00 95.38 76 ASP A C 1
ATOM 598 O O . ASP A 1 76 ? -8.858 0.001 6.023 1.00 95.38 76 ASP A O 1
ATOM 602 N N . TYR A 1 77 ? -8.368 0.470 8.165 1.00 93.94 77 TYR A N 1
ATOM 603 C CA . TYR A 1 77 ? -8.038 1.871 7.937 1.00 93.94 77 TYR A CA 1
ATOM 604 C C . TYR A 1 77 ? -6.615 2.160 8.386 1.00 93.94 77 TYR A C 1
ATOM 606 O O . TYR A 1 77 ? -6.219 1.848 9.505 1.00 93.94 77 TYR A O 1
ATOM 614 N N . TYR A 1 78 ? -5.868 2.850 7.535 1.00 93.94 78 TYR A N 1
ATOM 615 C CA . TYR A 1 78 ? -4.543 3.351 7.857 1.00 93.94 78 TYR A CA 1
ATOM 616 C C . TYR A 1 78 ? -4.499 4.861 7.681 1.00 93.94 78 TYR A C 1
ATOM 618 O O . TYR A 1 78 ? -4.965 5.403 6.684 1.00 93.94 78 TYR A O 1
ATOM 626 N N . THR A 1 79 ? -3.918 5.555 8.650 1.00 93.56 79 THR A N 1
ATOM 627 C CA . THR A 1 79 ? -3.814 7.010 8.618 1.00 93.56 79 THR A CA 1
ATOM 628 C C . THR A 1 79 ? -2.361 7.424 8.424 1.00 93.56 79 THR A C 1
ATOM 630 O O . THR A 1 79 ? -1.476 6.974 9.147 1.00 93.56 79 THR A O 1
ATOM 633 N N . SER A 1 80 ? -2.109 8.303 7.454 1.00 93.81 80 SER A N 1
ATOM 634 C CA . SER A 1 80 ? -0.771 8.781 7.100 1.00 93.81 80 SER A CA 1
ATOM 635 C C . SER A 1 80 ? -0.744 10.294 6.922 1.00 93.81 80 SER A C 1
ATOM 637 O O . SER A 1 80 ? -1.710 10.906 6.481 1.00 93.81 80 SER A O 1
ATOM 639 N N . LEU A 1 81 ? 0.403 10.915 7.193 1.00 94.75 81 LEU A N 1
ATOM 640 C CA . LEU A 1 81 ? 0.654 12.319 6.844 1.00 94.75 81 LEU A CA 1
ATOM 641 C C . LEU A 1 81 ? 1.071 12.500 5.375 1.00 94.75 81 LEU A C 1
ATOM 643 O O . LEU A 1 81 ? 1.320 13.618 4.932 1.00 94.75 81 LEU A O 1
ATOM 647 N N . SER A 1 82 ? 1.176 11.411 4.611 1.00 92.00 82 SER A N 1
ATOM 648 C CA . SER A 1 82 ? 1.666 11.432 3.235 1.00 92.00 82 SER A CA 1
ATOM 649 C C . SER A 1 82 ? 0.795 10.595 2.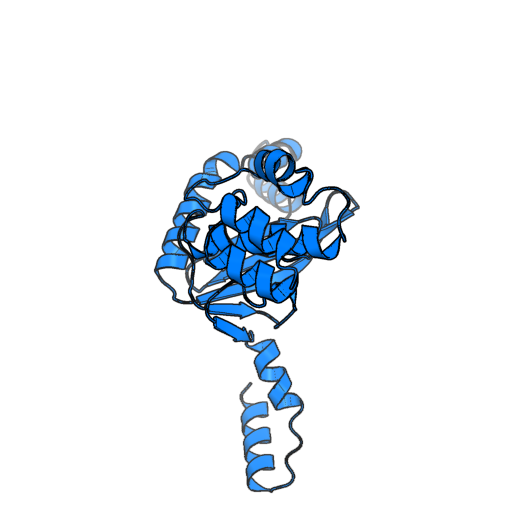302 1.00 92.00 82 SER A C 1
ATOM 651 O O . SER A 1 82 ? 0.363 9.502 2.658 1.00 92.00 82 SER A O 1
ATOM 653 N N . LYS A 1 83 ? 0.584 11.107 1.085 1.00 91.19 83 LYS A N 1
ATOM 654 C CA . LYS A 1 83 ? -0.066 10.399 -0.024 1.00 91.19 83 LYS A CA 1
ATOM 655 C C . LYS A 1 83 ? 1.004 9.921 -0.997 1.00 91.19 83 LYS A C 1
ATOM 657 O O . LYS A 1 83 ? 1.334 10.588 -1.975 1.00 91.19 83 LYS A O 1
ATOM 662 N N . ASN A 1 84 ? 1.640 8.807 -0.657 1.00 92.88 84 ASN A N 1
ATOM 663 C CA . ASN A 1 84 ? 2.702 8.205 -1.455 1.00 92.88 84 ASN A CA 1
ATOM 664 C C . ASN A 1 84 ? 2.606 6.674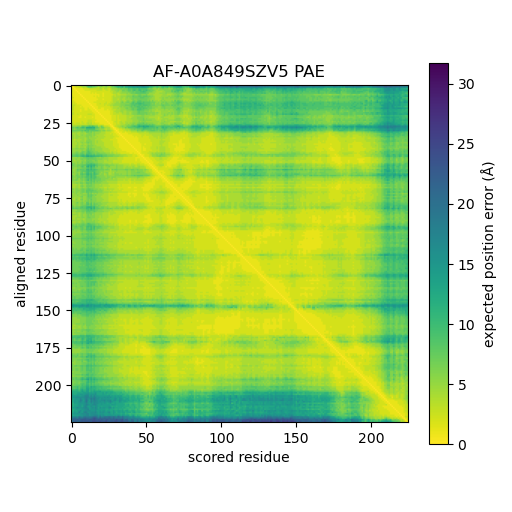 -1.422 1.00 92.88 84 ASN A C 1
ATOM 666 O O . ASN A 1 84 ? 1.818 6.094 -0.677 1.00 92.88 84 ASN A O 1
ATOM 670 N N . ARG A 1 85 ? 3.431 6.016 -2.238 1.00 94.81 85 ARG A N 1
ATOM 671 C CA . ARG A 1 85 ? 3.431 4.557 -2.359 1.00 94.81 85 ARG A CA 1
ATOM 672 C C . ARG A 1 85 ? 3.801 3.837 -1.059 1.00 94.81 85 ARG A C 1
ATOM 674 O O . ARG A 1 85 ? 3.298 2.751 -0.812 1.00 94.81 85 ARG A O 1
ATOM 681 N N . GLU A 1 86 ? 4.632 4.437 -0.210 1.00 94.19 86 GLU A N 1
ATOM 682 C CA . GLU A 1 86 ? 4.966 3.858 1.096 1.00 94.19 86 GLU A CA 1
ATOM 683 C C . GLU A 1 86 ? 3.741 3.808 2.017 1.00 94.19 86 GLU A C 1
ATOM 685 O O . GLU A 1 86 ? 3.485 2.780 2.639 1.00 94.19 86 GLU A O 1
ATOM 690 N N . ALA A 1 87 ? 2.951 4.884 2.066 1.00 95.00 87 ALA A N 1
ATOM 691 C CA . ALA A 1 87 ? 1.706 4.921 2.829 1.00 95.00 87 ALA A CA 1
ATOM 692 C C . ALA A 1 87 ? 0.697 3.880 2.320 1.00 95.00 87 ALA A C 1
ATOM 694 O O . ALA A 1 87 ? 0.053 3.206 3.119 1.00 95.00 87 ALA A O 1
ATOM 695 N N . VAL A 1 88 ? 0.618 3.703 0.998 1.00 96.31 88 VAL A N 1
ATOM 696 C CA . VAL A 1 88 ? -0.205 2.664 0.365 1.00 96.31 88 VAL A CA 1
ATOM 697 C C . VAL A 1 88 ? 0.262 1.261 0.758 1.00 96.31 88 VAL A C 1
ATOM 699 O O . VAL A 1 88 ? -0.555 0.441 1.158 1.00 96.31 88 VAL A O 1
ATOM 702 N N . LEU A 1 89 ? 1.567 0.977 0.694 1.00 96.25 89 LEU A N 1
ATOM 703 C CA . LEU A 1 89 ? 2.114 -0.329 1.077 1.00 96.25 89 LEU A CA 1
ATOM 704 C C . LEU A 1 89 ? 1.897 -0.628 2.563 1.00 96.25 89 LEU A C 1
ATOM 706 O O . LEU A 1 89 ? 1.550 -1.753 2.900 1.00 96.25 89 LEU A O 1
ATOM 710 N N . ARG A 1 90 ? 2.026 0.371 3.446 1.00 95.44 90 ARG A N 1
ATOM 711 C CA . ARG A 1 90 ? 1.674 0.235 4.871 1.00 95.44 90 ARG A CA 1
ATOM 712 C C . ARG A 1 90 ? 0.197 -0.110 5.054 1.00 95.44 90 ARG A C 1
ATOM 714 O O . ARG A 1 90 ? -0.122 -1.055 5.768 1.00 95.44 90 ARG A O 1
ATOM 721 N N . ALA A 1 91 ? -0.691 0.599 4.356 1.00 96.00 91 ALA A N 1
ATOM 722 C CA . ALA A 1 91 ? -2.126 0.325 4.396 1.00 96.00 91 ALA A CA 1
ATOM 723 C C . ALA A 1 91 ? -2.472 -1.081 3.872 1.00 96.00 91 ALA A C 1
ATOM 725 O O . ALA A 1 91 ? -3.349 -1.749 4.418 1.00 96.00 91 ALA A O 1
ATOM 726 N N . LEU A 1 92 ? -1.782 -1.552 2.828 1.00 96.12 92 LEU A N 1
ATOM 727 C CA . LEU A 1 92 ? -1.974 -2.882 2.242 1.00 96.12 92 LEU A CA 1
ATOM 728 C C . LEU A 1 92 ? -1.343 -4.013 3.065 1.00 96.12 92 LEU A C 1
ATOM 730 O O . LEU A 1 92 ? -1.890 -5.113 3.081 1.00 96.12 92 LEU A O 1
ATOM 734 N N . ALA A 1 93 ? -0.247 -3.759 3.774 1.00 94.19 93 ALA A N 1
ATOM 735 C CA . ALA A 1 93 ? 0.353 -4.732 4.681 1.00 94.19 93 ALA A CA 1
ATOM 736 C C . ALA A 1 93 ? -0.472 -4.899 5.968 1.00 94.19 93 ALA A C 1
ATOM 738 O O . ALA A 1 93 ? -0.577 -6.001 6.488 1.00 94.19 93 ALA A O 1
ATOM 739 N N . GLY A 1 94 ? -1.066 -3.818 6.490 1.00 92.75 94 GLY A N 1
ATOM 740 C CA . GLY A 1 94 ? -1.778 -3.834 7.779 1.00 92.75 94 GLY A CA 1
ATOM 741 C C . GLY A 1 94 ? -0.856 -3.868 9.009 1.00 92.75 94 GLY A C 1
ATOM 742 O O . GLY A 1 94 ? -1.327 -3.743 10.137 1.00 92.75 94 GLY A O 1
ATOM 743 N N . THR A 1 95 ? 0.457 -3.957 8.783 1.00 90.44 95 THR A N 1
ATOM 744 C CA . THR A 1 95 ? 1.519 -4.053 9.792 1.00 90.44 95 THR A CA 1
ATOM 745 C C . THR A 1 95 ? 2.677 -3.096 9.470 1.00 90.44 95 THR A C 1
ATOM 747 O O . THR A 1 95 ? 2.623 -2.316 8.512 1.00 90.44 95 THR A O 1
ATOM 750 N N . GLU A 1 96 ? 3.740 -3.126 10.275 1.00 91.00 96 GLU A N 1
ATOM 751 C CA . GLU A 1 96 ? 4.956 -2.370 10.002 1.00 91.00 96 GLU A CA 1
ATOM 752 C C . GLU A 1 96 ? 5.584 -2.791 8.664 1.00 91.00 96 GLU A C 1
ATOM 754 O O . GLU A 1 96 ? 5.786 -3.971 8.372 1.00 91.00 96 GLU A O 1
ATOM 759 N N . LEU A 1 97 ? 5.916 -1.797 7.838 1.00 94.44 97 LEU A N 1
ATOM 760 C CA . LEU A 1 97 ? 6.543 -2.032 6.547 1.00 94.44 97 LEU A CA 1
ATOM 761 C C . LEU A 1 97 ? 7.991 -2.495 6.726 1.00 94.44 97 LEU A C 1
ATOM 763 O O . LEU A 1 97 ? 8.796 -1.790 7.334 1.00 94.44 97 LEU A O 1
ATOM 767 N N . LYS A 1 98 ? 8.324 -3.630 6.114 1.00 97.06 98 LYS A N 1
ATOM 768 C CA . LYS A 1 98 ? 9.696 -4.139 6.001 1.00 97.06 98 LYS A CA 1
ATOM 769 C C . LYS A 1 98 ? 10.189 -4.048 4.563 1.00 97.06 98 LYS A C 1
ATOM 771 O O . LYS A 1 98 ? 9.417 -3.795 3.637 1.00 97.06 98 LYS A O 1
ATOM 776 N N . PHE A 1 99 ? 11.484 -4.267 4.388 1.00 98.25 99 PHE A N 1
ATOM 777 C CA . PHE A 1 99 ? 12.163 -4.167 3.102 1.00 98.25 99 PHE A CA 1
ATOM 778 C C . PHE A 1 99 ? 12.942 -5.452 2.833 1.00 98.25 99 PHE A C 1
ATOM 780 O O . PHE A 1 99 ? 13.572 -5.993 3.739 1.00 98.25 99 PHE A O 1
ATOM 787 N N . ALA A 1 100 ? 12.901 -5.928 1.591 1.00 97.94 100 ALA A N 1
ATOM 788 C CA . ALA A 1 100 ? 13.627 -7.106 1.135 1.00 97.94 100 ALA A CA 1
ATOM 789 C C . ALA A 1 100 ? 14.373 -6.773 -0.154 1.00 97.94 100 ALA A C 1
ATOM 791 O O . ALA A 1 100 ? 13.832 -6.114 -1.045 1.00 97.94 100 ALA A O 1
ATOM 792 N N . ILE A 1 101 ? 15.606 -7.255 -0.265 1.00 98.19 101 ILE A N 1
ATOM 793 C CA . ILE A 1 101 ? 16.412 -7.131 -1.478 1.00 98.19 101 ILE A CA 1
ATOM 794 C C . ILE A 1 101 ? 16.328 -8.470 -2.215 1.00 98.19 101 ILE A C 1
ATOM 796 O O . ILE A 1 101 ? 17.198 -9.326 -2.084 1.00 98.19 101 ILE A O 1
ATOM 800 N N . ASN A 1 102 ? 15.234 -8.666 -2.951 1.00 97.12 102 ASN A N 1
ATOM 801 C CA . ASN A 1 102 ? 14.963 -9.863 -3.753 1.00 97.12 102 ASN A CA 1
ATOM 802 C C . ASN A 1 102 ? 14.860 -9.520 -5.251 1.00 97.12 102 ASN A C 1
ATOM 804 O O . ASN A 1 102 ? 14.980 -8.359 -5.647 1.00 97.12 102 ASN A O 1
ATOM 808 N N . GLU A 1 103 ? 14.622 -10.517 -6.109 1.00 96.94 103 GLU A N 1
ATOM 809 C CA . GLU A 1 103 ? 14.517 -10.296 -7.563 1.00 96.94 103 GLU A CA 1
ATOM 810 C C . GLU A 1 103 ? 13.393 -9.319 -7.945 1.00 96.94 103 GLU A C 1
ATOM 812 O O . GLU A 1 103 ? 13.534 -8.558 -8.902 1.00 96.94 103 GLU A O 1
ATOM 817 N N . ILE A 1 104 ? 12.297 -9.279 -7.176 1.00 95.94 104 ILE A N 1
ATOM 818 C CA . ILE A 1 104 ? 11.200 -8.322 -7.386 1.00 95.94 104 ILE A CA 1
ATOM 819 C C . ILE A 1 104 ? 11.712 -6.893 -7.182 1.00 95.94 104 ILE A C 1
ATOM 821 O O . ILE A 1 104 ? 11.489 -6.026 -8.032 1.00 95.94 104 ILE A O 1
ATOM 825 N N . ALA A 1 105 ? 12.430 -6.657 -6.081 1.00 97.31 105 ALA A N 1
ATOM 826 C CA . ALA A 1 105 ? 13.037 -5.367 -5.790 1.00 97.31 105 ALA A CA 1
ATOM 827 C C . ALA A 1 105 ? 14.078 -4.981 -6.848 1.00 97.31 105 ALA A C 1
ATOM 829 O O . ALA A 1 105 ? 14.037 -3.867 -7.368 1.00 97.31 105 ALA A O 1
ATOM 830 N N . LEU A 1 106 ? 14.973 -5.904 -7.212 1.00 97.88 106 LEU A N 1
ATOM 831 C CA . LEU A 1 106 ? 16.028 -5.659 -8.198 1.00 97.88 106 LEU A CA 1
ATOM 832 C C . LEU A 1 106 ? 15.459 -5.294 -9.567 1.00 97.88 106 LEU A C 1
ATOM 834 O O . LEU A 1 106 ? 15.918 -4.324 -10.165 1.00 97.88 106 LEU A O 1
ATOM 838 N N . LYS A 1 107 ? 14.437 -6.018 -10.037 1.00 96.75 107 LYS A N 1
ATOM 839 C CA . LYS A 1 107 ? 13.756 -5.710 -11.299 1.00 96.75 107 LYS A CA 1
ATOM 840 C C . LYS A 1 107 ? 13.112 -4.327 -11.261 1.00 96.75 107 LYS A C 1
ATOM 842 O O . LYS A 1 107 ? 13.322 -3.527 -12.165 1.00 96.75 107 LYS A O 1
ATOM 847 N N . TYR A 1 108 ? 12.385 -4.016 -10.187 1.00 96.38 108 TYR A N 1
ATOM 848 C CA . TYR A 1 108 ? 11.758 -2.704 -10.028 1.00 96.38 108 TYR A CA 1
ATOM 849 C C . TYR A 1 108 ? 12.792 -1.567 -10.038 1.00 96.38 108 TYR A C 1
ATOM 851 O O . TYR A 1 108 ? 12.585 -0.532 -10.676 1.00 96.38 108 TYR A O 1
ATOM 859 N N . VAL A 1 109 ? 13.909 -1.746 -9.329 1.00 96.94 109 VAL A N 1
ATOM 860 C CA . VAL A 1 109 ? 14.973 -0.741 -9.257 1.00 96.94 109 VAL A CA 1
ATOM 861 C C . VAL A 1 109 ? 15.690 -0.604 -10.598 1.00 96.94 109 VAL A C 1
ATOM 863 O O . VAL A 1 109 ? 15.940 0.527 -11.007 1.00 96.94 109 VAL A O 1
ATOM 866 N N . ASP A 1 110 ? 15.970 -1.6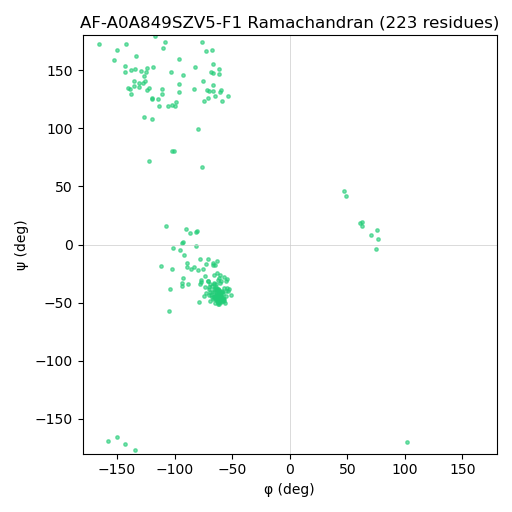97 -11.311 1.00 97.25 110 ASP A N 1
ATOM 867 C CA . ASP A 1 110 ? 16.568 -1.637 -12.653 1.00 97.25 110 ASP A CA 1
ATOM 868 C C . ASP A 1 110 ? 15.668 -0.859 -13.623 1.00 97.25 110 ASP A C 1
ATOM 870 O O . ASP A 1 110 ? 16.142 0.066 -14.279 1.00 97.25 110 ASP A O 1
ATOM 874 N N . ASP A 1 111 ? 14.357 -1.117 -13.605 1.00 96.25 111 ASP A N 1
ATOM 875 C CA . ASP A 1 111 ? 13.383 -0.436 -14.465 1.00 96.25 111 ASP A CA 1
ATOM 876 C C . ASP A 1 111 ? 13.249 1.069 -14.155 1.00 96.25 111 ASP A C 1
ATOM 878 O O . ASP A 1 111 ? 13.061 1.885 -15.060 1.00 96.25 111 ASP A O 1
ATOM 882 N N . LYS A 1 112 ? 13.295 1.466 -12.873 1.00 95.31 112 LYS A N 1
ATOM 883 C CA . LYS A 1 112 ? 13.044 2.860 -12.448 1.00 95.31 112 LYS A CA 1
ATOM 884 C C . LYS A 1 112 ? 14.292 3.722 -12.320 1.00 95.31 112 LYS A C 1
ATOM 886 O O . LYS A 1 112 ? 14.214 4.931 -12.533 1.00 95.31 112 LYS A O 1
ATOM 891 N N . VAL A 1 113 ? 15.414 3.132 -11.925 1.00 95.56 113 VAL A N 1
ATOM 892 C CA . VAL A 1 113 ? 16.686 3.841 -11.740 1.00 95.56 113 VAL A CA 1
ATOM 893 C C . VAL A 1 113 ? 17.536 3.756 -13.003 1.00 95.56 113 VAL A C 1
ATOM 895 O O . VAL A 1 113 ? 18.216 4.728 -13.329 1.00 95.56 113 VAL A O 1
ATOM 898 N N . ASN A 1 114 ? 17.489 2.622 -13.713 1.00 93.25 114 ASN A N 1
ATOM 899 C CA . ASN A 1 114 ? 18.249 2.359 -14.936 1.00 93.25 114 ASN A CA 1
ATOM 900 C C . ASN A 1 114 ? 19.746 2.710 -14.808 1.00 93.25 114 ASN A C 1
ATOM 902 O O . ASN A 1 114 ? 20.358 3.314 -15.689 1.00 93.25 114 ASN A O 1
ATOM 906 N N . ASN A 1 115 ? 20.345 2.364 -13.664 1.00 95.19 115 ASN A N 1
ATOM 907 C CA . ASN A 1 115 ? 21.765 2.571 -13.397 1.00 95.19 115 ASN A CA 1
ATOM 908 C C . ASN A 1 115 ? 22.414 1.257 -12.959 1.00 95.19 115 ASN A C 1
ATOM 910 O O . ASN A 1 115 ? 22.198 0.784 -11.842 1.00 95.19 115 ASN A O 1
ATOM 914 N N . LYS A 1 116 ? 23.256 0.688 -13.827 1.00 95.00 116 LYS A N 1
ATOM 915 C CA . LYS A 1 116 ? 23.871 -0.626 -13.595 1.00 95.00 116 LYS A CA 1
ATOM 916 C C . LYS A 1 116 ? 24.833 -0.662 -12.408 1.00 95.00 116 LYS A C 1
ATOM 918 O O . LYS A 1 116 ? 24.960 -1.718 -11.801 1.00 95.00 116 LYS A O 1
ATOM 923 N N . ALA A 1 117 ? 25.456 0.457 -12.032 1.00 94.75 117 ALA A N 1
ATOM 924 C CA . ALA A 1 117 ? 26.305 0.498 -10.841 1.00 94.75 117 ALA A CA 1
ATOM 925 C C . ALA A 1 117 ? 25.463 0.366 -9.564 1.00 94.75 117 ALA A C 1
ATOM 927 O O . ALA A 1 117 ? 25.745 -0.488 -8.732 1.00 94.75 117 ALA A O 1
ATOM 928 N N . ILE A 1 118 ? 24.379 1.140 -9.449 1.00 95.25 118 ILE A N 1
ATOM 929 C CA . ILE A 1 118 ? 23.452 1.065 -8.308 1.00 95.25 118 ILE A CA 1
ATOM 930 C C . ILE A 1 118 ? 22.796 -0.315 -8.216 1.00 95.25 118 ILE A C 1
ATOM 932 O O . ILE A 1 118 ? 22.782 -0.925 -7.151 1.00 95.25 118 ILE A O 1
ATOM 936 N N . VAL A 1 119 ? 22.281 -0.826 -9.336 1.00 96.25 119 VAL A N 1
ATOM 937 C CA . VAL A 1 119 ? 21.650 -2.154 -9.387 1.00 96.25 119 VAL A CA 1
ATOM 938 C C . VAL A 1 119 ? 22.669 -3.250 -9.078 1.00 96.25 119 VAL A C 1
ATOM 940 O O . VAL A 1 119 ? 22.334 -4.216 -8.401 1.00 96.25 119 VAL A O 1
ATOM 943 N N . GLY A 1 120 ? 23.916 -3.096 -9.530 1.00 97.44 120 GLY A N 1
ATOM 944 C CA . GLY A 1 120 ? 25.013 -4.008 -9.223 1.00 97.44 120 GLY A CA 1
ATOM 945 C C . GLY A 1 120 ? 25.339 -4.057 -7.732 1.00 97.44 120 GLY A C 1
ATOM 946 O O . GLY A 1 120 ? 25.461 -5.149 -7.186 1.00 97.44 120 GLY A O 1
ATOM 947 N N . GLU A 1 121 ? 25.423 -2.906 -7.059 1.00 97.25 121 GLU A N 1
ATOM 948 C CA . GLU A 1 121 ? 25.619 -2.861 -5.603 1.00 97.25 121 GLU A CA 1
ATOM 949 C C . GLU A 1 121 ? 24.436 -3.474 -4.852 1.00 97.25 121 GLU A C 1
ATOM 951 O O . GLU A 1 121 ? 24.635 -4.316 -3.980 1.00 97.25 121 GLU A O 1
ATOM 956 N N . LEU A 1 122 ? 23.203 -3.138 -5.242 1.00 96.62 122 LEU A N 1
ATOM 957 C CA . LEU A 1 122 ? 22.008 -3.706 -4.621 1.00 96.62 122 LEU A CA 1
ATOM 958 C C . LEU A 1 122 ? 21.935 -5.231 -4.819 1.00 96.62 122 LEU A C 1
ATOM 960 O O . LEU A 1 122 ? 21.590 -5.955 -3.891 1.00 96.62 122 LEU A O 1
ATOM 964 N N . ARG A 1 123 ? 22.326 -5.742 -5.995 1.00 97.75 123 ARG A N 1
ATOM 965 C CA . ARG A 1 123 ? 22.342 -7.182 -6.303 1.00 97.75 123 ARG A CA 1
ATOM 966 C C . ARG A 1 123 ? 23.329 -7.963 -5.436 1.00 97.75 123 ARG A C 1
ATOM 968 O O . ARG A 1 123 ? 23.029 -9.090 -5.068 1.00 97.75 123 ARG A O 1
ATOM 975 N N . LYS A 1 124 ? 24.470 -7.380 -5.055 1.00 97.69 124 LYS A N 1
ATOM 976 C CA . LYS A 1 124 ? 25.413 -8.028 -4.118 1.00 97.69 124 LYS A CA 1
ATOM 977 C C . LYS A 1 124 ? 24.804 -8.259 -2.732 1.00 97.69 124 LYS A C 1
ATOM 979 O O . LYS A 1 124 ? 25.263 -9.136 -2.011 1.00 97.69 124 LYS A O 1
ATOM 984 N N . LEU A 1 125 ? 23.798 -7.466 -2.36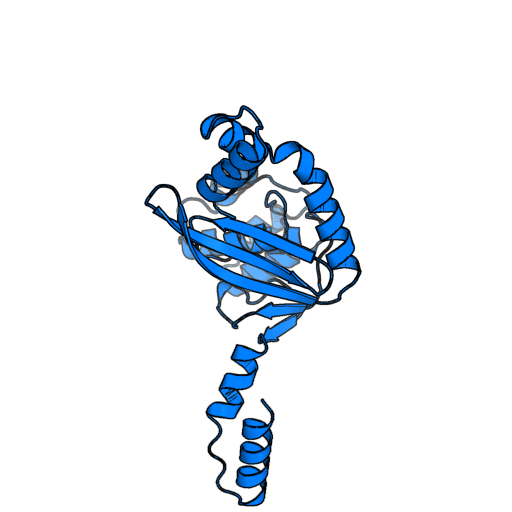4 1.00 97.06 125 LEU A N 1
ATOM 985 C CA . LEU A 1 125 ? 23.103 -7.536 -1.077 1.00 97.06 125 LEU A CA 1
ATOM 986 C C . LEU A 1 125 ? 21.856 -8.433 -1.126 1.00 97.06 125 LEU A C 1
ATOM 988 O O . LEU A 1 125 ? 21.140 -8.551 -0.129 1.00 97.06 125 LEU A O 1
ATOM 992 N N . GLN A 1 126 ? 21.581 -9.050 -2.278 1.00 96.94 126 GLN A N 1
ATOM 993 C CA . GLN A 1 126 ? 20.426 -9.913 -2.464 1.00 96.94 126 GLN A CA 1
ATOM 994 C C . GLN A 1 126 ? 20.449 -11.081 -1.480 1.00 96.94 126 GLN A C 1
ATOM 996 O O . GLN A 1 126 ? 21.404 -11.854 -1.422 1.00 96.94 126 GLN A O 1
ATOM 1001 N N . SER A 1 127 ? 19.379 -11.211 -0.702 1.00 94.44 127 SER A N 1
ATOM 1002 C CA . SER A 1 127 ? 19.248 -12.250 0.317 1.00 94.44 127 SER A CA 1
ATOM 1003 C C . SER A 1 127 ? 17.800 -12.373 0.789 1.00 94.44 127 SER A C 1
ATOM 1005 O O . SER A 1 127 ? 16.959 -11.528 0.484 1.00 94.44 127 SER A O 1
ATOM 1007 N N . ASN A 1 128 ? 17.524 -13.392 1.605 1.00 90.88 128 ASN A N 1
ATOM 1008 C CA . ASN A 1 128 ? 16.241 -13.546 2.299 1.00 90.88 128 ASN A CA 1
ATOM 1009 C C . ASN A 1 128 ? 16.146 -12.685 3.575 1.00 90.88 128 ASN A C 1
ATOM 1011 O O . ASN A 1 128 ? 15.256 -12.899 4.397 1.00 90.88 128 ASN A O 1
ATOM 1015 N N . ARG A 1 129 ? 17.079 -11.745 3.791 1.00 95.19 129 ARG A N 1
ATOM 1016 C CA . ARG A 1 129 ? 17.044 -10.859 4.956 1.00 95.19 129 ARG A CA 1
ATOM 1017 C C . ARG A 1 129 ? 15.918 -9.840 4.803 1.00 95.19 129 ARG A C 1
ATOM 1019 O O . ARG A 1 129 ? 15.802 -9.166 3.780 1.00 95.19 129 ARG A O 1
ATOM 1026 N N . LEU A 1 130 ? 15.151 -9.688 5.877 1.00 96.69 130 LEU A N 1
ATOM 1027 C CA . LEU A 1 130 ? 14.230 -8.578 6.058 1.00 96.69 130 LEU A CA 1
ATOM 1028 C C . LEU A 1 130 ? 14.883 -7.480 6.878 1.00 96.69 130 LEU A C 1
ATOM 1030 O O . LEU A 1 130 ? 15.531 -7.754 7.884 1.00 96.69 130 LEU A O 1
ATOM 1034 N N . TYR A 1 131 ? 14.657 -6.248 6.447 1.00 98.00 131 TYR A N 1
ATOM 1035 C CA . TYR A 1 131 ? 15.117 -5.056 7.136 1.00 98.00 131 TYR A CA 1
ATOM 1036 C C . TYR A 1 131 ? 13.920 -4.308 7.714 1.00 98.00 131 TYR A C 1
ATOM 1038 O O . TYR A 1 131 ? 12.925 -4.084 7.011 1.00 98.00 131 TYR A O 1
ATOM 1046 N N . GLY A 1 132 ? 14.035 -3.885 8.973 1.00 97.38 132 GLY A N 1
ATOM 1047 C CA . GLY A 1 132 ? 13.158 -2.855 9.525 1.00 97.38 132 GLY A CA 1
ATOM 1048 C C . GLY A 1 132 ? 13.404 -1.483 8.869 1.00 97.38 132 GLY A C 1
ATOM 1049 O O . GLY A 1 132 ? 14.412 -1.300 8.177 1.00 97.38 132 GLY A O 1
ATOM 1050 N N . PRO A 1 133 ? 12.519 -0.489 9.072 1.00 95.44 133 PRO A N 1
ATOM 1051 C CA . PRO A 1 133 ? 12.677 0.847 8.486 1.00 95.44 133 PRO A CA 1
ATOM 1052 C C . PRO A 1 133 ? 14.013 1.532 8.803 1.00 95.44 133 PRO A C 1
ATOM 1054 O O . PRO A 1 133 ? 14.649 2.094 7.903 1.00 95.44 133 PRO A O 1
ATOM 1057 N N . ASP A 1 134 ? 14.451 1.461 10.059 1.00 96.75 134 ASP A N 1
ATOM 1058 C CA . ASP A 1 134 ? 15.680 2.114 10.512 1.00 96.75 134 ASP A CA 1
ATOM 1059 C C . ASP A 1 134 ? 16.923 1.372 10.020 1.00 96.75 134 ASP A C 1
ATOM 1061 O O . ASP A 1 134 ? 17.844 1.990 9.486 1.00 96.75 134 ASP A O 1
ATOM 1065 N N . GLU A 1 135 ? 16.921 0.040 10.114 1.00 97.56 135 GLU A N 1
ATOM 1066 C CA . GLU A 1 135 ? 17.996 -0.814 9.597 1.00 97.56 135 GLU A CA 1
ATOM 1067 C C . GLU A 1 135 ? 18.197 -0.600 8.097 1.00 97.56 135 GLU A C 1
ATOM 1069 O O . GLU A 1 135 ? 19.313 -0.356 7.645 1.00 97.56 135 GLU A O 1
ATOM 1074 N N . PHE A 1 136 ? 17.110 -0.612 7.316 1.00 97.75 136 PHE A N 1
ATOM 1075 C CA . PHE A 1 136 ? 17.177 -0.393 5.874 1.00 97.75 136 PHE A CA 1
ATOM 1076 C C . PHE A 1 136 ? 17.735 0.994 5.543 1.00 97.75 136 PHE A C 1
ATOM 1078 O O . PHE A 1 136 ? 18.568 1.154 4.649 1.00 97.75 136 PHE A O 1
ATOM 1085 N N . THR A 1 137 ? 17.306 2.018 6.279 1.00 96.69 137 THR A N 1
ATOM 1086 C CA . THR A 1 137 ? 17.804 3.380 6.075 1.00 96.69 137 THR A CA 1
ATOM 1087 C C . THR A 1 137 ? 19.298 3.473 6.379 1.00 96.69 137 THR A C 1
ATOM 1089 O O . THR A 1 137 ? 20.055 4.031 5.583 1.00 96.69 137 THR A O 1
ATOM 1092 N N . ASN A 1 138 ? 19.735 2.899 7.498 1.00 96.69 138 ASN A N 1
ATOM 1093 C CA . ASN A 1 138 ? 21.115 2.987 7.960 1.00 96.69 138 ASN A CA 1
ATOM 1094 C C . ASN A 1 138 ? 22.083 2.143 7.130 1.00 96.69 138 ASN A C 1
ATOM 1096 O O . ASN A 1 138 ? 23.166 2.617 6.798 1.00 96.69 138 ASN A O 1
ATOM 1100 N N . GLU A 1 139 ? 21.697 0.924 6.766 1.00 96.94 139 GLU A N 1
ATOM 1101 C CA . GLU A 1 139 ? 22.581 -0.003 6.060 1.00 96.94 139 GLU A CA 1
ATOM 1102 C C . GLU A 1 139 ? 22.528 0.158 4.542 1.00 96.94 139 GLU A C 1
ATOM 1104 O O . GLU A 1 139 ? 23.547 -0.021 3.879 1.00 96.94 139 GLU A O 1
ATOM 1109 N N . ILE A 1 140 ? 21.362 0.493 3.978 1.00 97.25 140 ILE A N 1
ATOM 1110 C CA . ILE A 1 140 ? 21.158 0.510 2.523 1.00 97.25 140 ILE A CA 1
ATOM 1111 C C . ILE A 1 140 ? 21.144 1.939 1.996 1.00 97.25 140 ILE A C 1
ATOM 1113 O O . ILE A 1 140 ? 21.959 2.296 1.148 1.00 97.25 140 ILE A O 1
ATOM 1117 N N . LEU A 1 141 ? 20.247 2.790 2.501 1.00 96.25 141 LEU A N 1
ATOM 1118 C CA . LEU A 1 141 ? 20.077 4.140 1.942 1.00 96.25 141 LEU A CA 1
ATOM 1119 C C . LEU A 1 141 ? 21.234 5.085 2.300 1.00 96.25 141 LEU A C 1
ATOM 1121 O O . LEU A 1 141 ? 21.543 6.000 1.536 1.00 96.25 141 LEU A O 1
ATOM 1125 N N . ASN A 1 142 ? 21.900 4.838 3.429 1.00 95.75 142 ASN A N 1
ATOM 1126 C CA . ASN A 1 142 ? 23.075 5.583 3.876 1.00 95.75 142 ASN A CA 1
ATOM 1127 C C . ASN A 1 142 ? 24.411 4.950 3.450 1.00 95.75 142 ASN A C 1
ATOM 1129 O O . ASN A 1 142 ? 25.463 5.520 3.758 1.00 95.75 142 ASN A O 1
ATOM 1133 N N . ALA A 1 143 ? 24.392 3.830 2.718 1.00 95.25 143 ALA A N 1
ATOM 1134 C CA . ALA A 1 143 ? 25.602 3.205 2.194 1.00 95.25 143 ALA A CA 1
ATOM 1135 C C . ALA A 1 143 ? 26.354 4.148 1.235 1.00 95.25 143 ALA A C 1
ATOM 1137 O O . ALA A 1 143 ? 25.711 4.928 0.528 1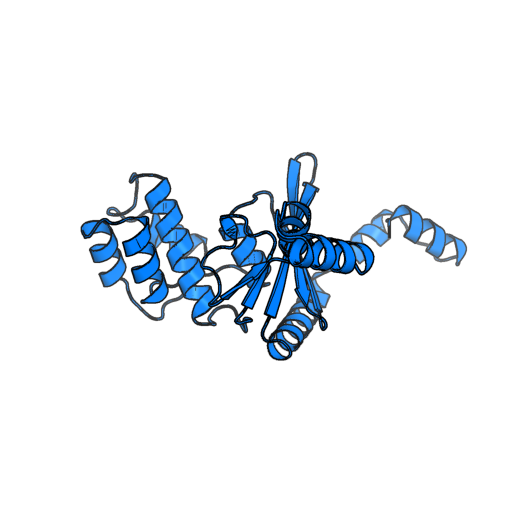.00 95.25 143 ALA A O 1
ATOM 1138 N N . PRO A 1 144 ? 27.694 4.057 1.110 1.00 94.19 144 PRO A N 1
ATOM 1139 C CA . PRO A 1 144 ? 28.479 4.948 0.245 1.00 94.19 144 PRO A CA 1
ATOM 1140 C C . PRO A 1 144 ? 28.019 5.000 -1.221 1.00 94.19 144 PRO A C 1
ATOM 1142 O O . PRO A 1 144 ? 28.162 6.024 -1.885 1.00 94.19 144 PRO A O 1
ATOM 1145 N N . TRP A 1 145 ? 27.445 3.909 -1.733 1.00 93.06 145 TRP A N 1
ATOM 1146 C CA . TRP A 1 145 ? 26.950 3.832 -3.107 1.00 93.06 145 TRP A CA 1
ATOM 1147 C C . TRP A 1 145 ? 25.569 4.483 -3.303 1.00 93.06 145 TRP A C 1
ATOM 1149 O O . TRP A 1 145 ? 25.254 4.889 -4.422 1.00 93.06 145 TRP A O 1
ATOM 1159 N N . ALA A 1 146 ? 24.775 4.635 -2.237 1.00 91.88 146 ALA A N 1
ATOM 1160 C CA . ALA A 1 146 ? 23.430 5.216 -2.261 1.00 91.88 146 ALA A CA 1
ATOM 1161 C C . ALA A 1 146 ? 23.391 6.654 -1.710 1.00 91.88 146 ALA A C 1
ATOM 1163 O O . ALA A 1 146 ? 22.696 7.522 -2.241 1.00 91.88 146 ALA A O 1
ATOM 1164 N N . ARG A 1 147 ? 24.160 6.940 -0.659 1.00 90.06 147 ARG A N 1
ATOM 1165 C CA . ARG A 1 147 ? 24.136 8.223 0.045 1.00 90.06 147 ARG A CA 1
ATOM 1166 C C . ARG A 1 147 ? 24.489 9.382 -0.889 1.00 90.06 147 ARG A C 1
ATOM 1168 O O . ARG A 1 147 ? 25.472 9.336 -1.624 1.00 90.06 147 ARG A O 1
ATOM 1175 N N . GLY A 1 148 ? 23.688 10.448 -0.836 1.00 85.19 148 GLY A N 1
ATOM 1176 C CA . GLY A 1 148 ? 23.907 11.661 -1.635 1.00 85.19 148 GLY A CA 1
ATOM 1177 C C . GLY A 1 148 ? 23.640 11.491 -3.134 1.00 85.19 148 GLY A C 1
ATOM 1178 O O . GLY A 1 148 ? 23.944 12.392 -3.913 1.00 85.19 148 GLY A O 1
ATOM 1179 N N . LYS A 1 149 ? 23.078 10.351 -3.558 1.00 91.88 149 LYS A N 1
ATOM 1180 C CA . LYS A 1 149 ? 22.596 10.161 -4.928 1.00 91.88 149 LYS A CA 1
ATOM 1181 C C . LYS A 1 149 ? 21.268 10.882 -5.146 1.00 91.88 149 LYS A C 1
ATOM 1183 O O . LYS A 1 149 ? 20.664 11.439 -4.231 1.00 91.88 149 LYS A O 1
ATOM 1188 N N . ILE A 1 150 ? 20.819 10.855 -6.396 1.00 92.44 150 ILE A N 1
ATOM 1189 C CA . ILE A 1 150 ? 19.589 11.499 -6.852 1.00 92.44 150 ILE A CA 1
ATOM 1190 C C . ILE A 1 150 ? 18.408 11.036 -5.988 1.00 92.44 150 ILE A C 1
ATOM 1192 O O . ILE A 1 150 ? 18.160 9.840 -5.844 1.00 92.44 150 ILE A O 1
ATOM 1196 N N . THR A 1 151 ? 17.645 11.987 -5.446 1.00 93.00 151 THR A N 1
ATOM 1197 C CA . THR A 1 151 ? 16.537 11.721 -4.514 1.00 93.00 151 THR A CA 1
ATOM 1198 C C . THR A 1 151 ? 15.507 10.735 -5.072 1.00 93.00 151 THR A C 1
ATOM 1200 O O . THR A 1 151 ? 14.998 9.888 -4.338 1.00 93.00 151 THR A O 1
ATOM 1203 N N . SER A 1 152 ? 15.213 10.795 -6.377 1.00 93.94 152 SER A N 1
ATOM 1204 C CA . SER A 1 152 ? 14.302 9.846 -7.030 1.00 93.94 152 SER A CA 1
ATOM 1205 C C . SER A 1 152 ? 14.850 8.419 -7.050 1.00 93.94 152 SER A C 1
ATOM 1207 O O . SER A 1 152 ? 14.075 7.480 -6.900 1.00 93.94 152 SER A O 1
ATOM 1209 N N . TRP A 1 153 ? 16.168 8.232 -7.159 1.00 95.50 153 TRP A N 1
ATOM 1210 C CA . TRP A 1 153 ? 16.782 6.905 -7.105 1.00 95.50 153 TRP A CA 1
ATOM 1211 C C . TRP A 1 153 ? 16.624 6.292 -5.722 1.00 95.50 153 TRP A C 1
ATOM 1213 O O . TRP A 1 153 ? 16.173 5.159 -5.605 1.00 95.50 153 TRP A O 1
ATOM 1223 N N . ILE A 1 154 ? 16.907 7.067 -4.674 1.00 95.88 154 ILE A N 1
ATOM 1224 C CA . ILE A 1 154 ? 16.742 6.630 -3.281 1.00 95.88 154 ILE A CA 1
ATOM 1225 C C . ILE A 1 154 ? 15.286 6.278 -2.988 1.00 95.88 154 ILE A C 1
ATOM 1227 O O . ILE A 1 154 ? 15.002 5.229 -2.407 1.00 95.88 154 ILE A O 1
ATOM 1231 N N . LYS A 1 155 ? 14.352 7.102 -3.475 1.00 95.12 155 LYS A N 1
ATOM 1232 C CA . LYS A 1 155 ? 12.921 6.801 -3.418 1.00 95.12 155 LYS A CA 1
ATOM 1233 C C . LYS A 1 155 ? 12.596 5.471 -4.106 1.00 95.12 155 LYS A C 1
ATOM 1235 O O . LYS A 1 155 ? 11.904 4.652 -3.513 1.00 95.12 155 LYS A O 1
ATOM 1240 N N . HIS A 1 156 ? 13.084 5.233 -5.322 1.00 96.00 156 HIS A N 1
ATOM 1241 C CA . HIS A 1 156 ? 12.785 4.005 -6.063 1.00 96.00 156 HIS A CA 1
ATOM 1242 C C . HIS A 1 156 ? 13.462 2.757 -5.487 1.00 96.00 156 HIS A C 1
ATOM 1244 O O . HIS A 1 156 ? 12.856 1.691 -5.531 1.00 96.00 156 HIS A O 1
ATOM 1250 N N . ILE A 1 157 ? 14.648 2.878 -4.883 1.00 97.25 157 ILE A N 1
ATOM 1251 C CA . ILE A 1 157 ? 15.277 1.795 -4.109 1.00 97.25 157 ILE A CA 1
ATOM 1252 C C . ILE A 1 157 ? 14.380 1.415 -2.930 1.00 97.25 157 ILE A C 1
ATOM 1254 O O . ILE A 1 157 ? 14.051 0.241 -2.760 1.00 97.25 157 ILE A O 1
ATOM 1258 N N . LYS A 1 158 ? 13.929 2.411 -2.155 1.00 97.19 158 LYS A N 1
ATOM 1259 C CA . LYS A 1 158 ? 13.040 2.191 -1.009 1.00 97.19 158 LYS A CA 1
ATOM 1260 C C . LYS A 1 158 ? 11.707 1.566 -1.431 1.00 97.19 158 LYS A C 1
ATOM 1262 O O . LYS A 1 158 ? 11.284 0.578 -0.840 1.00 97.19 158 LYS A O 1
ATOM 1267 N N . GLU A 1 159 ? 11.069 2.106 -2.470 1.00 96.75 159 GLU A N 1
ATOM 1268 C CA . GLU A 1 159 ? 9.825 1.558 -3.026 1.00 96.75 159 GLU A CA 1
ATOM 1269 C C . GLU A 1 159 ? 10.007 0.124 -3.531 1.00 96.75 159 GLU A C 1
ATOM 1271 O O . GLU A 1 159 ? 9.201 -0.736 -3.195 1.00 96.75 159 GLU A O 1
ATOM 1276 N N . GLY A 1 160 ? 11.063 -0.145 -4.302 1.00 97.06 160 GLY A N 1
ATOM 1277 C CA . GLY A 1 160 ? 11.331 -1.467 -4.863 1.00 97.06 160 GLY A CA 1
ATOM 1278 C C . GLY A 1 160 ? 11.534 -2.521 -3.785 1.00 97.06 160 GLY A C 1
ATOM 1279 O O . GLY A 1 160 ? 10.928 -3.584 -3.861 1.00 97.06 160 GLY A O 1
ATOM 1280 N N . CYS A 1 161 ? 12.309 -2.211 -2.744 1.00 97.81 161 CYS A N 1
ATOM 1281 C CA . CYS A 1 161 ? 12.553 -3.152 -1.649 1.00 97.81 161 CYS A CA 1
ATOM 1282 C C . CYS A 1 161 ? 11.315 -3.358 -0.760 1.00 97.81 161 CYS A C 1
ATOM 1284 O O . CYS A 1 161 ? 11.101 -4.459 -0.254 1.00 97.81 161 CYS A O 1
ATOM 1286 N N . ALA A 1 162 ? 10.466 -2.337 -0.602 1.00 97.56 162 ALA A N 1
ATOM 1287 C CA . ALA A 1 162 ? 9.181 -2.474 0.085 1.00 97.56 162 ALA A CA 1
ATOM 1288 C C . ALA A 1 162 ? 8.188 -3.334 -0.715 1.00 97.56 162 ALA A C 1
ATOM 1290 O O . ALA A 1 162 ? 7.540 -4.215 -0.155 1.00 97.56 162 ALA A O 1
ATOM 1291 N N . ILE A 1 163 ? 8.098 -3.124 -2.035 1.00 96.88 163 ILE A N 1
ATOM 1292 C CA . ILE A 1 163 ? 7.307 -3.974 -2.939 1.00 96.88 163 ILE A CA 1
ATOM 1293 C C . ILE A 1 163 ? 7.849 -5.403 -2.920 1.00 96.88 163 ILE A C 1
ATOM 1295 O O . ILE A 1 163 ? 7.066 -6.346 -2.883 1.00 96.88 163 ILE A O 1
ATOM 1299 N N . GLY A 1 164 ? 9.175 -5.561 -2.918 1.00 96.50 164 GLY A N 1
ATOM 1300 C CA . GLY A 1 164 ? 9.844 -6.851 -2.803 1.00 96.50 164 GLY A CA 1
ATOM 1301 C C . GLY A 1 164 ? 9.409 -7.600 -1.551 1.00 96.50 164 GLY A C 1
ATOM 1302 O O . GLY A 1 164 ? 8.965 -8.736 -1.666 1.00 96.50 164 GLY A O 1
ATOM 1303 N N . ALA A 1 165 ? 9.443 -6.950 -0.383 1.00 96.62 165 ALA A N 1
ATOM 1304 C CA . ALA A 1 165 ? 8.978 -7.553 0.865 1.00 96.62 165 ALA A CA 1
ATOM 1305 C C . ALA A 1 165 ? 7.482 -7.900 0.826 1.00 96.62 165 ALA A C 1
ATOM 1307 O O . ALA A 1 165 ? 7.075 -8.989 1.226 1.00 96.62 165 ALA A O 1
ATOM 1308 N N . PHE A 1 166 ? 6.662 -6.978 0.321 1.00 95.94 166 PHE A N 1
ATOM 1309 C CA . PHE A 1 166 ? 5.216 -7.149 0.267 1.00 95.94 166 PHE A CA 1
ATOM 1310 C C . PHE A 1 166 ? 4.796 -8.294 -0.665 1.00 95.94 166 PHE A C 1
ATOM 1312 O O . PHE A 1 166 ? 3.991 -9.138 -0.284 1.00 95.94 166 PHE A O 1
ATOM 1319 N N . ARG A 1 167 ? 5.356 -8.365 -1.878 1.00 94.69 167 ARG A N 1
ATOM 1320 C CA . ARG A 1 167 ? 4.954 -9.352 -2.894 1.00 94.69 167 ARG A CA 1
ATOM 1321 C C . ARG A 1 167 ? 5.463 -10.765 -2.628 1.00 94.69 167 ARG A C 1
ATOM 1323 O O . ARG A 1 167 ? 4.871 -11.714 -3.143 1.00 94.69 167 ARG A O 1
ATOM 1330 N N . ASP A 1 168 ? 6.509 -10.894 -1.824 1.00 92.12 168 ASP A N 1
ATOM 1331 C CA . ASP A 1 168 ? 7.086 -12.174 -1.398 1.00 92.12 168 ASP A CA 1
ATOM 1332 C C . ASP A 1 168 ? 6.442 -12.700 -0.096 1.00 92.12 168 ASP A C 1
ATOM 1334 O O . ASP A 1 168 ? 6.949 -13.615 0.541 1.00 92.12 168 ASP A O 1
ATOM 1338 N N . ASN A 1 169 ? 5.306 -12.112 0.309 1.00 88.12 169 ASN A N 1
ATOM 1339 C CA . ASN A 1 169 ? 4.490 -12.492 1.471 1.00 88.12 169 ASN A CA 1
ATOM 1340 C C . ASN A 1 169 ? 5.204 -12.400 2.831 1.00 88.12 169 ASN A C 1
ATOM 1342 O O . ASN A 1 169 ? 4.717 -12.930 3.829 1.00 88.12 169 ASN A O 1
ATOM 1346 N N . PHE A 1 170 ? 6.316 -11.666 2.921 1.00 88.31 170 PHE A N 1
ATOM 1347 C CA . PHE A 1 170 ? 6.991 -11.423 4.199 1.00 88.31 170 PHE A CA 1
ATOM 1348 C C . PHE A 1 170 ? 6.168 -10.570 5.176 1.00 88.31 170 PHE A C 1
ATOM 1350 O O . PHE A 1 170 ? 6.489 -10.513 6.363 1.00 88.31 170 PHE A O 1
ATOM 1357 N N . LEU A 1 171 ? 5.134 -9.886 4.677 1.00 88.62 171 LEU A N 1
ATOM 1358 C CA . LEU A 1 171 ? 4.244 -9.011 5.447 1.00 88.62 171 LEU A CA 1
ATOM 1359 C C . LEU A 1 171 ? 2.844 -9.614 5.650 1.00 88.62 171 LEU A C 1
ATOM 1361 O O . LEU A 1 171 ? 1.918 -8.885 5.990 1.00 88.62 171 LEU A O 1
ATOM 1365 N N . GLY A 1 172 ? 2.693 -10.922 5.427 1.00 87.94 172 GLY A N 1
ATOM 1366 C CA . GLY A 1 172 ? 1.418 -11.631 5.523 1.00 87.94 172 GLY A CA 1
ATOM 1367 C C . GLY A 1 172 ? 0.775 -11.908 4.164 1.00 87.94 172 GLY A C 1
ATOM 1368 O O . GLY A 1 172 ? 1.394 -11.751 3.107 1.00 87.94 172 GLY A O 1
ATOM 1369 N N . VAL A 1 173 ? -0.478 -12.366 4.203 1.00 91.69 173 VAL A N 1
ATOM 1370 C CA . VAL A 1 173 ? -1.256 -12.665 2.996 1.00 91.69 173 VAL A CA 1
ATOM 1371 C C . VAL A 1 173 ? -1.594 -11.394 2.222 1.00 91.69 173 VAL A C 1
ATOM 1373 O O . VAL A 1 173 ? -1.818 -10.324 2.787 1.00 91.69 173 VAL A O 1
ATOM 1376 N N . ARG A 1 174 ? -1.686 -11.529 0.901 1.00 94.31 174 ARG A N 1
ATOM 1377 C CA . ARG A 1 174 ? -2.047 -10.444 -0.011 1.00 94.31 174 ARG A CA 1
ATOM 1378 C C . ARG A 1 174 ? -3.011 -10.940 -1.077 1.00 94.31 174 ARG A C 1
ATOM 1380 O O . ARG A 1 174 ? -2.956 -12.098 -1.487 1.00 94.31 174 ARG A O 1
ATOM 1387 N N . SER A 1 175 ? -3.857 -10.040 -1.556 1.00 94.81 175 SER A N 1
ATOM 1388 C CA . SER A 1 175 ? -4.665 -10.268 -2.750 1.00 94.81 175 SER A CA 1
ATOM 1389 C C . SER A 1 175 ? -3.794 -10.211 -4.013 1.00 94.81 175 SER A C 1
ATOM 1391 O O . SER A 1 175 ? -2.640 -9.776 -3.978 1.00 94.81 175 SER A O 1
ATOM 1393 N N . LYS A 1 176 ? -4.338 -10.673 -5.143 1.00 95.12 176 LYS A N 1
ATOM 1394 C CA . LYS A 1 176 ? -3.680 -10.591 -6.462 1.00 95.12 176 LYS A CA 1
ATOM 1395 C C . LYS A 1 176 ? -4.085 -9.335 -7.229 1.00 95.12 176 LYS A C 1
ATOM 1397 O O . LYS A 1 176 ? -3.330 -8.845 -8.067 1.00 95.12 176 LYS A O 1
ATOM 1402 N N . ILE A 1 177 ? -5.296 -8.843 -6.972 1.00 97.50 177 ILE A N 1
ATOM 1403 C CA . ILE A 1 177 ? -5.914 -7.736 -7.699 1.00 97.50 177 ILE A CA 1
ATOM 1404 C C . ILE A 1 177 ? -6.096 -6.548 -6.751 1.00 97.50 177 ILE A C 1
ATOM 1406 O O . ILE A 1 177 ? -6.745 -6.667 -5.711 1.00 97.50 177 ILE A O 1
ATOM 1410 N N . LEU A 1 178 ? -5.560 -5.390 -7.137 1.00 97.81 178 LEU A N 1
ATOM 1411 C CA . LEU A 1 178 ? -5.818 -4.117 -6.472 1.00 97.81 178 LEU A CA 1
ATOM 1412 C C . LEU A 1 178 ? -6.869 -3.325 -7.251 1.00 97.81 178 LEU A C 1
ATOM 1414 O O . LEU A 1 178 ? -6.629 -2.960 -8.398 1.00 97.81 178 LEU A O 1
ATOM 1418 N N . ILE A 1 179 ? -8.007 -3.023 -6.632 1.00 98.00 179 ILE A N 1
ATOM 1419 C CA . ILE A 1 179 ? -9.051 -2.167 -7.209 1.00 98.00 179 ILE A CA 1
ATOM 1420 C C . ILE A 1 179 ? -8.908 -0.747 -6.644 1.00 98.00 179 ILE A C 1
ATOM 1422 O O . ILE A 1 179 ? -8.930 -0.577 -5.427 1.00 98.00 179 ILE A O 1
ATOM 1426 N N . CYS A 1 180 ? -8.743 0.269 -7.495 1.00 96.56 180 CYS A N 1
ATOM 1427 C CA . CYS A 1 180 ? -8.464 1.654 -7.069 1.00 96.56 180 CYS A CA 1
ATOM 1428 C C . CYS A 1 180 ? -8.840 2.697 -8.144 1.00 96.56 180 CYS A C 1
ATOM 1430 O O . CYS A 1 180 ? -9.480 2.372 -9.139 1.00 96.56 180 CYS A O 1
ATOM 1432 N N . ASP A 1 181 ? -8.440 3.958 -7.970 1.00 94.06 181 ASP A N 1
ATOM 1433 C CA . ASP A 1 181 ? -8.689 5.071 -8.904 1.00 94.06 181 ASP A CA 1
ATOM 1434 C C . ASP A 1 181 ? -7.644 5.241 -10.035 1.00 94.06 181 ASP A C 1
ATOM 1436 O O . ASP A 1 181 ? -7.655 6.252 -10.735 1.00 94.06 181 ASP A O 1
ATOM 1440 N N . ASP A 1 182 ? -6.729 4.280 -10.211 1.00 92.94 182 ASP A N 1
ATOM 1441 C CA . ASP A 1 182 ? -5.566 4.334 -11.124 1.00 92.94 182 ASP A CA 1
ATOM 1442 C C . ASP A 1 182 ? -4.528 5.434 -10.821 1.00 92.94 182 ASP A C 1
ATOM 1444 O O . ASP A 1 182 ? -3.640 5.723 -11.635 1.00 92.94 182 ASP A O 1
ATOM 1448 N N . ALA A 1 183 ? -4.548 6.032 -9.628 1.00 93.75 183 ALA A N 1
ATOM 1449 C CA . ALA A 1 183 ? -3.515 6.986 -9.260 1.00 93.75 183 ALA A CA 1
ATOM 1450 C C . ALA A 1 183 ? -2.109 6.335 -9.252 1.00 93.75 183 ALA A C 1
ATOM 1452 O O . ALA A 1 183 ? -1.946 5.156 -8.906 1.00 93.75 183 ALA A O 1
ATOM 1453 N N . PRO A 1 184 ? -1.041 7.084 -9.606 1.00 93.75 184 PRO A N 1
ATOM 1454 C CA . PRO A 1 184 ? 0.291 6.513 -9.817 1.00 93.75 184 PRO A CA 1
ATOM 1455 C C . PRO A 1 184 ? 0.841 5.708 -8.636 1.00 93.75 184 PRO A C 1
ATOM 1457 O O . PRO A 1 184 ? 1.584 4.749 -8.849 1.00 93.75 184 PRO A O 1
ATOM 1460 N N . GLN A 1 185 ? 0.488 6.065 -7.397 1.00 93.88 185 GLN A N 1
ATOM 1461 C CA . GLN A 1 185 ? 0.944 5.366 -6.198 1.00 93.88 185 GLN A CA 1
ATOM 1462 C C . GLN A 1 185 ? 0.505 3.896 -6.147 1.00 93.88 185 GLN A C 1
ATOM 1464 O O . GLN A 1 185 ? 1.265 3.095 -5.610 1.00 93.88 185 GLN A O 1
ATOM 1469 N N . PHE A 1 186 ? -0.623 3.525 -6.761 1.00 94.81 186 PHE A N 1
ATOM 1470 C CA . PHE A 1 186 ? -1.167 2.159 -6.743 1.00 94.81 186 PHE A CA 1
ATOM 1471 C C . PHE A 1 186 ? -0.531 1.227 -7.788 1.00 94.81 186 PHE A C 1
ATOM 1473 O O . PHE A 1 186 ? -0.570 0.003 -7.658 1.00 94.81 186 PHE A O 1
ATOM 1480 N N . LYS A 1 187 ? 0.106 1.796 -8.818 1.00 93.75 187 LYS A N 1
ATOM 1481 C CA . LYS A 1 187 ? 0.649 1.035 -9.953 1.00 93.75 187 LYS A CA 1
ATOM 1482 C C . LYS A 1 187 ? 1.814 0.133 -9.544 1.00 93.75 187 LYS A C 1
ATOM 1484 O O . LYS A 1 187 ? 2.771 0.596 -8.923 1.00 93.75 187 LYS A O 1
ATOM 1489 N N . GLY A 1 188 ? 1.755 -1.129 -9.978 1.00 91.50 188 GLY A N 1
ATOM 1490 C CA . GLY A 1 188 ? 2.839 -2.110 -9.844 1.00 91.50 188 GLY A CA 1
ATOM 1491 C C . GLY A 1 188 ? 3.028 -2.696 -8.442 1.00 91.50 188 GLY A C 1
ATOM 1492 O O . GLY A 1 188 ? 4.059 -3.318 -8.195 1.00 91.50 188 GLY A O 1
ATOM 1493 N N . ILE A 1 189 ? 2.070 -2.486 -7.530 1.00 94.56 189 ILE A N 1
ATOM 1494 C CA . ILE A 1 189 ? 2.114 -3.062 -6.178 1.00 94.56 189 ILE A CA 1
ATOM 1495 C C . ILE A 1 189 ? 1.690 -4.536 -6.181 1.00 94.56 189 ILE A C 1
ATOM 1497 O O . ILE A 1 189 ? 2.398 -5.370 -5.622 1.00 94.56 189 ILE A O 1
ATOM 1501 N N . LEU A 1 190 ? 0.551 -4.847 -6.805 1.00 94.50 190 LEU A N 1
ATOM 1502 C CA . LEU A 1 190 ? 0.035 -6.208 -6.986 1.00 94.50 190 LEU A CA 1
ATOM 1503 C C . LEU A 1 190 ? 0.159 -6.652 -8.450 1.00 94.50 190 LEU A C 1
ATOM 1505 O O . LEU A 1 190 ? 0.578 -5.874 -9.310 1.00 94.50 190 LEU A O 1
ATOM 1509 N N . GLU A 1 191 ? -0.164 -7.916 -8.726 1.00 94.06 191 GLU A N 1
ATOM 1510 C CA . GLU A 1 191 ? -0.103 -8.505 -10.069 1.00 94.06 191 GLU A CA 1
ATOM 1511 C C . GLU A 1 191 ? -1.043 -7.801 -11.041 1.00 94.06 191 GLU A C 1
ATOM 1513 O O . GLU A 1 191 ? -0.665 -7.552 -12.186 1.00 94.06 191 GLU A O 1
ATOM 1518 N N . PHE A 1 192 ? -2.245 -7.465 -10.575 1.00 96.25 192 PHE A N 1
ATOM 1519 C CA . PHE A 1 192 ? -3.276 -6.840 -11.388 1.00 96.25 192 PHE A CA 1
ATOM 1520 C C . PHE A 1 192 ? -3.790 -5.564 -10.732 1.00 96.25 192 PHE A C 1
ATOM 1522 O O . PHE A 1 192 ? -3.916 -5.471 -9.509 1.00 96.25 192 PHE A O 1
ATOM 1529 N N . LEU A 1 193 ? -4.111 -4.586 -11.574 1.00 96.31 193 LEU A N 1
ATOM 1530 C CA . LEU A 1 193 ? -4.729 -3.327 -11.187 1.00 96.31 193 LEU A CA 1
ATOM 1531 C C . LEU A 1 193 ? -6.068 -3.218 -11.916 1.00 96.31 193 LEU A C 1
ATOM 1533 O O . LEU A 1 193 ? -6.103 -3.348 -13.138 1.00 96.31 193 LEU A O 1
ATOM 1537 N N . GLY A 1 194 ? -7.147 -2.997 -11.175 1.00 96.12 194 GLY A N 1
ATOM 1538 C CA . GLY A 1 194 ? -8.472 -2.718 -11.716 1.00 96.12 194 GLY A CA 1
ATOM 1539 C C . GLY A 1 194 ? -8.971 -1.347 -11.273 1.00 96.12 194 GLY A C 1
ATOM 1540 O O . GLY A 1 194 ? -8.586 -0.842 -10.215 1.00 96.12 194 GLY A O 1
ATOM 1541 N N . LEU A 1 195 ? -9.839 -0.747 -12.084 1.00 96.06 195 LEU A N 1
ATOM 1542 C CA . LEU A 1 195 ? -10.536 0.478 -11.713 1.00 96.06 195 LEU A CA 1
ATOM 1543 C C . LEU A 1 195 ? -11.650 0.165 -10.717 1.00 96.06 195 LEU A C 1
ATOM 1545 O O . LEU A 1 195 ? -12.356 -0.836 -10.844 1.00 96.06 195 LEU A O 1
ATOM 1549 N N . CYS A 1 196 ? -11.832 1.028 -9.720 1.00 94.12 196 CYS A N 1
ATOM 1550 C CA . CYS A 1 196 ? -13.043 0.990 -8.917 1.00 94.12 196 CYS A CA 1
ATOM 1551 C C . CYS A 1 196 ? -14.240 1.375 -9.791 1.00 94.12 196 CYS A C 1
ATOM 1553 O O . CYS A 1 196 ? -14.092 2.088 -10.785 1.00 94.12 196 CYS A O 1
ATOM 1555 N N . LEU A 1 197 ? -15.431 0.917 -9.405 1.00 90.50 197 LEU A N 1
ATOM 1556 C CA . LEU A 1 197 ? -16.630 1.017 -10.238 1.00 90.50 197 LEU A CA 1
ATOM 1557 C C . LEU A 1 197 ? -16.903 2.452 -10.717 1.00 90.50 197 LEU A C 1
ATOM 1559 O O . LEU A 1 197 ? -17.185 2.661 -11.889 1.00 90.50 197 LEU A O 1
ATOM 1563 N N . ILE A 1 198 ? -16.703 3.449 -9.851 1.00 90.25 198 ILE A N 1
ATOM 1564 C CA . ILE A 1 198 ? -16.868 4.867 -10.203 1.00 90.25 198 ILE A CA 1
ATOM 1565 C C . ILE A 1 198 ? -15.849 5.327 -11.258 1.00 90.25 198 ILE A C 1
ATOM 1567 O O . ILE A 1 198 ? -16.173 6.146 -12.116 1.00 90.25 198 ILE A O 1
ATOM 1571 N N . HIS A 1 199 ? -14.605 4.848 -11.200 1.00 91.94 199 HIS A N 1
ATOM 1572 C CA . HIS A 1 199 ? -13.575 5.223 -12.172 1.00 91.94 199 HIS A CA 1
ATOM 1573 C C . HIS A 1 199 ? -13.737 4.482 -13.501 1.00 91.94 199 HIS A C 1
ATOM 1575 O O . HIS A 1 199 ? -13.515 5.090 -14.545 1.00 91.94 199 HIS A O 1
ATOM 1581 N N . GLU A 1 200 ? -14.207 3.236 -13.466 1.00 91.12 200 GLU A N 1
ATOM 1582 C CA . GLU A 1 200 ? -14.600 2.475 -14.653 1.00 91.12 200 GLU A CA 1
ATOM 1583 C C . GLU A 1 200 ? -15.770 3.176 -15.373 1.00 91.12 200 GLU A C 1
ATOM 1585 O O . GLU A 1 200 ? -15.684 3.514 -16.553 1.00 91.12 200 GLU A O 1
ATOM 1590 N N . GLU A 1 201 ? -16.822 3.540 -14.632 1.00 88.12 201 GLU A N 1
ATOM 1591 C CA . GLU A 1 201 ? -18.019 4.216 -15.150 1.00 88.12 201 GLU A CA 1
ATOM 1592 C C . GLU A 1 201 ? -17.704 5.550 -15.867 1.00 88.12 201 GLU A C 1
ATOM 1594 O O . GLU A 1 201 ? -18.290 5.887 -16.904 1.00 88.12 201 GLU A O 1
ATOM 1599 N N . ARG A 1 202 ? -16.725 6.316 -15.359 1.00 88.25 202 ARG A N 1
ATOM 1600 C CA . ARG A 1 202 ? -16.304 7.602 -15.951 1.00 88.25 202 ARG A CA 1
ATOM 1601 C C . ARG A 1 202 ? -15.867 7.480 -17.409 1.00 88.25 202 ARG A C 1
ATOM 1603 O O . ARG A 1 202 ? -15.982 8.469 -18.138 1.00 88.25 202 ARG A O 1
ATOM 1610 N N . HIS A 1 203 ? -15.363 6.325 -17.840 1.00 88.44 203 HIS A N 1
ATOM 1611 C CA . HIS A 1 203 ? -15.008 6.106 -19.240 1.00 88.44 203 HIS A CA 1
ATOM 1612 C C . HIS A 1 203 ? -16.256 6.098 -20.128 1.00 88.44 203 HIS A C 1
ATOM 1614 O O . HIS A 1 203 ? -16.296 6.816 -21.129 1.00 88.44 203 HIS A O 1
ATOM 1620 N N . TYR A 1 204 ? -17.317 5.406 -19.711 1.00 84.62 204 TYR A N 1
ATOM 1621 C CA . TYR A 1 204 ? -18.575 5.318 -20.457 1.00 84.62 204 TYR A CA 1
ATOM 1622 C C . TYR A 1 204 ? -19.333 6.644 -20.489 1.00 84.62 204 TYR A C 1
ATOM 1624 O O . TYR A 1 204 ? -19.910 6.997 -21.519 1.00 84.62 204 TYR A O 1
ATOM 1632 N N . LYS A 1 205 ? -19.269 7.452 -19.421 1.00 83.06 205 LYS A N 1
ATOM 1633 C CA . LYS A 1 205 ? -19.814 8.826 -19.415 1.00 83.06 205 LYS A CA 1
ATOM 1634 C C . LYS A 1 205 ? -19.165 9.744 -20.457 1.00 83.06 205 LYS A C 1
ATOM 1636 O O . LYS A 1 205 ? -19.810 10.675 -20.926 1.00 83.06 205 LYS A O 1
ATOM 1641 N N . LYS A 1 206 ? -17.917 9.476 -20.853 1.00 86.62 206 LYS A N 1
ATOM 1642 C CA . LYS A 1 206 ? -17.185 10.266 -21.858 1.00 86.62 206 LYS A CA 1
ATOM 1643 C C . LYS A 1 206 ? -17.331 9.745 -23.288 1.00 86.62 206 LYS A C 1
ATOM 1645 O O . LYS A 1 206 ? -16.885 10.422 -24.209 1.00 86.62 206 LYS A O 1
ATOM 1650 N N . LEU A 1 207 ? -17.929 8.569 -23.494 1.00 89.25 207 LEU A N 1
ATOM 1651 C CA . LEU A 1 207 ? -18.128 8.021 -24.836 1.00 89.25 207 LEU A CA 1
ATOM 1652 C C . LEU A 1 207 ? -19.087 8.898 -25.653 1.00 89.25 207 LEU A C 1
ATOM 1654 O O . LEU A 1 207 ? -20.211 9.178 -25.229 1.00 89.25 207 LEU A O 1
ATOM 1658 N N . THR A 1 208 ? -18.649 9.288 -26.849 1.00 90.12 208 THR A N 1
ATOM 1659 C CA . THR A 1 208 ? -19.439 10.037 -27.839 1.00 90.12 208 THR A CA 1
ATOM 1660 C C . THR A 1 208 ? -19.508 9.249 -29.152 1.00 90.12 208 THR A C 1
ATOM 1662 O O . THR A 1 208 ? -18.816 9.592 -30.115 1.00 90.12 208 THR A O 1
ATOM 1665 N N . PRO A 1 209 ? -20.265 8.138 -29.192 1.00 90.12 209 PRO A N 1
ATOM 1666 C CA . PRO A 1 209 ? -20.385 7.322 -30.396 1.00 90.12 209 PRO A CA 1
ATOM 1667 C C . PRO A 1 209 ? -21.110 8.078 -31.517 1.00 90.12 209 PRO A C 1
ATOM 1669 O O . PRO A 1 209 ? -22.008 8.875 -31.261 1.00 90.12 209 PRO A O 1
ATOM 1672 N N . SER A 1 210 ? -20.733 7.800 -32.766 1.00 93.94 210 SER A N 1
ATOM 1673 C CA . SER A 1 210 ? -21.357 8.383 -33.964 1.00 93.94 210 SER A CA 1
ATOM 1674 C C . SER A 1 210 ? -22.318 7.431 -34.683 1.00 93.94 210 SER A C 1
ATOM 1676 O O . SER A 1 210 ? -23.186 7.885 -35.423 1.00 93.94 210 SER A O 1
ATOM 1678 N N . HIS A 1 211 ? -22.187 6.117 -34.471 1.00 95.62 211 HIS A N 1
ATOM 1679 C CA . HIS A 1 211 ? -23.080 5.120 -35.062 1.00 95.62 211 HIS A CA 1
ATOM 1680 C C . HIS A 1 211 ? -24.366 4.982 -34.224 1.00 95.62 211 HIS A C 1
ATOM 1682 O O . HIS A 1 211 ? -24.247 4.827 -33.003 1.00 95.62 211 HIS A O 1
ATOM 1688 N N . PRO A 1 212 ? -25.572 4.969 -34.830 1.00 94.50 212 PRO A N 1
ATOM 1689 C CA . PRO A 1 212 ? -26.847 4.901 -34.105 1.00 94.50 212 PRO A CA 1
ATOM 1690 C C . PRO A 1 212 ? -26.934 3.765 -33.076 1.00 94.50 212 PRO A C 1
ATOM 1692 O O . PRO A 1 212 ? -27.341 3.997 -31.939 1.00 94.50 212 PRO A O 1
ATOM 1695 N N . ASP A 1 213 ? -26.470 2.566 -33.435 1.00 93.88 213 ASP A N 1
ATOM 1696 C CA . ASP A 1 213 ? -26.500 1.403 -32.534 1.00 93.88 213 ASP A CA 1
ATOM 1697 C C . ASP A 1 213 ? -25.648 1.607 -31.274 1.00 93.88 213 ASP A C 1
ATOM 1699 O O . ASP A 1 213 ? -26.053 1.240 -30.173 1.00 93.88 213 ASP A O 1
ATOM 1703 N N . PHE A 1 214 ? -24.483 2.246 -31.411 1.00 92.25 214 PHE A N 1
ATOM 1704 C CA . PHE A 1 214 ? -23.605 2.528 -30.276 1.00 92.25 214 PHE A CA 1
ATOM 1705 C C . PHE A 1 214 ? -24.110 3.704 -29.438 1.00 92.25 214 PHE A C 1
ATOM 1707 O O . PHE A 1 214 ? -23.931 3.694 -28.223 1.00 92.25 214 PHE A O 1
ATOM 1714 N N . ILE A 1 215 ? -24.772 4.692 -30.053 1.00 91.44 215 ILE A N 1
ATOM 1715 C CA . ILE A 1 215 ? -25.469 5.764 -29.324 1.00 91.44 215 ILE A CA 1
ATOM 1716 C C . ILE A 1 215 ? -26.533 5.159 -28.414 1.00 91.44 215 ILE A C 1
ATOM 1718 O O . ILE A 1 215 ? -26.553 5.468 -27.223 1.00 91.44 215 ILE A O 1
ATOM 1722 N N . LYS A 1 216 ? -27.361 4.260 -28.955 1.00 91.12 216 LYS A N 1
ATOM 1723 C CA . LYS A 1 216 ? -28.388 3.566 -28.180 1.00 91.12 216 LYS A CA 1
ATOM 1724 C C . LYS A 1 216 ? -27.775 2.723 -27.059 1.00 91.12 216 LYS A C 1
ATOM 1726 O O . LYS A 1 216 ? -28.155 2.896 -25.911 1.00 91.12 216 LYS A O 1
ATOM 1731 N N . ALA A 1 217 ? -26.772 1.896 -27.360 1.00 89.88 217 ALA A N 1
ATOM 1732 C CA . ALA A 1 217 ? -26.129 1.047 -26.355 1.00 89.88 217 ALA A CA 1
ATOM 1733 C C . ALA A 1 217 ? -25.516 1.848 -25.189 1.00 89.88 217 ALA A C 1
ATOM 1735 O O . ALA A 1 217 ? -25.631 1.453 -24.031 1.00 89.88 217 ALA A O 1
ATOM 1736 N N . VAL A 1 218 ? -24.881 2.991 -25.479 1.00 88.12 218 VAL A N 1
ATOM 1737 C CA . VAL A 1 218 ? -24.324 3.874 -24.442 1.00 88.12 218 VAL A CA 1
ATOM 1738 C C . VAL A 1 218 ? -25.429 4.575 -23.646 1.00 88.12 218 VAL A C 1
ATOM 1740 O O . VAL A 1 218 ? -25.260 4.765 -22.443 1.00 88.12 218 VAL A O 1
ATOM 1743 N N . ALA A 1 219 ? -26.541 4.962 -24.278 1.00 87.06 219 ALA A N 1
ATOM 1744 C CA . ALA A 1 219 ? -27.690 5.540 -23.581 1.00 87.06 219 ALA A CA 1
ATOM 1745 C C . ALA A 1 219 ? -28.338 4.523 -22.626 1.00 87.06 219 ALA A C 1
ATOM 1747 O O . ALA A 1 219 ? -28.451 4.814 -21.439 1.00 87.06 219 ALA A O 1
ATOM 1748 N N . ASP A 1 220 ? -28.635 3.313 -23.109 1.00 88.69 220 ASP A N 1
ATOM 1749 C CA . ASP A 1 220 ? -29.231 2.228 -22.316 1.00 88.69 220 ASP A CA 1
ATOM 1750 C C . ASP A 1 220 ? -28.346 1.877 -21.099 1.00 88.69 220 ASP A C 1
ATOM 1752 O O . ASP A 1 220 ? -28.827 1.727 -19.973 1.00 88.69 220 ASP A O 1
ATOM 1756 N N . PHE A 1 221 ? -27.021 1.812 -21.298 1.00 84.19 221 PHE A N 1
ATOM 1757 C CA . PHE A 1 221 ? -26.068 1.586 -20.207 1.00 84.19 221 PHE A CA 1
ATOM 1758 C C . PHE A 1 221 ? -26.111 2.703 -19.150 1.00 84.19 221 PHE A C 1
ATOM 1760 O O . PHE A 1 221 ? -26.097 2.410 -17.958 1.00 84.19 221 PHE A O 1
ATOM 1767 N N . ARG A 1 222 ? -26.195 3.973 -19.571 1.00 83.44 222 ARG A N 1
ATOM 1768 C CA . ARG A 1 222 ? -26.237 5.152 -18.681 1.00 83.44 222 ARG A CA 1
ATOM 1769 C C . ARG A 1 222 ? -27.564 5.340 -17.940 1.00 83.44 222 ARG A C 1
ATOM 1771 O O . ARG A 1 222 ? -27.601 6.133 -17.010 1.00 83.44 222 ARG A O 1
ATOM 1778 N N . GLU A 1 223 ? -28.649 4.701 -18.370 1.00 83.12 223 GLU A N 1
ATOM 1779 C CA . GLU A 1 223 ? -29.924 4.709 -17.631 1.00 83.12 223 GLU A CA 1
ATOM 1780 C C . GLU A 1 223 ? -29.982 3.614 -16.556 1.00 83.12 223 GLU A C 1
ATOM 1782 O O . GLU A 1 223 ? -30.761 3.711 -15.609 1.00 83.12 223 GLU A O 1
ATOM 1787 N N . THR A 1 224 ? -29.158 2.572 -16.695 1.00 70.81 224 THR A N 1
ATOM 1788 C CA . THR A 1 224 ? -29.158 1.400 -15.806 1.00 70.81 224 THR A CA 1
ATOM 1789 C C . THR A 1 224 ? -28.218 1.566 -14.597 1.00 70.81 224 THR A C 1
ATOM 1791 O O . THR A 1 224 ? -28.387 0.869 -13.595 1.00 70.81 224 THR A O 1
ATOM 1794 N N . PHE A 1 225 ? -27.253 2.490 -14.672 1.00 58.78 225 PHE A N 1
ATOM 1795 C CA . PHE A 1 225 ? -26.241 2.798 -13.649 1.00 58.78 225 PHE A CA 1
ATOM 1796 C C . PHE A 1 225 ? -26.149 4.308 -13.411 1.00 58.78 225 PHE A C 1
ATOM 1798 O O . PHE A 1 225 ? -25.887 4.702 -12.251 1.00 58.78 225 PHE A O 1
#